Protein AF-A0AAN6WU57-F1 (afdb_monomer)

Solvent-accessible surface area (backbone atoms only — not comparable to full-atom values): 18518 Å² total; per-residue (Å²): 139,79,84,78,83,73,41,38,43,40,39,58,85,70,103,62,50,56,35,46,39,51,70,55,67,95,68,84,62,71,77,36,50,40,58,40,23,37,46,34,74,50,48,89,70,65,67,88,84,74,97,72,88,82,75,74,50,30,34,62,36,29,46,35,96,44,79,94,78,30,48,80,45,70,24,34,60,32,69,90,36,32,19,36,36,32,11,31,75,73,33,87,89,52,67,92,58,93,76,63,64,82,40,75,40,47,48,42,39,74,96,70,39,32,36,36,26,34,26,46,41,81,41,38,36,34,28,55,36,70,52,80,92,68,77,76,68,94,74,51,75,82,77,61,68,80,52,93,85,70,83,37,36,36,29,22,58,27,43,31,36,35,22,42,34,38,34,32,30,28,91,86,65,20,62,46,52,90,69,62,68,84,60,46,40,77,71,51,76,41,78,37,75,55,38,71,88,46,41,40,34,12,62,26,71,38,38,38,82,63,37,15,74,73,20,42,70,75,23,12,57,67,65,35,52,46,27,44,67,83,43,72,46,83,45,68,82,80,36,32,39,34,62,13,35,34,36,46,84,60,22,40,38,33,33,46,22,63,75,85,44,65,86,57,48,78,46,82,56,62,71,35,80,65,95,61,89,54,77,72,65,50,73,66,25,40,62,82,80,90,76,91,83,84,85,78,77,75,80,70,58,91,90,57,84,80,85,81,82,83,88,82,82,86,85,131

Mean predicted aligned error: 12.02 Å

pLDDT: mean 74.34, std 21.1, range [26.41, 97.75]

Structure (mmCIF, N/CA/C/O backbone):
data_AF-A0AAN6WU57-F1
#
_entry.id   AF-A0AAN6WU57-F1
#
loop_
_atom_site.group_PDB
_atom_site.id
_atom_site.type_symbol
_atom_site.label_atom_id
_atom_site.label_alt_id
_atom_site.label_comp_id
_atom_site.label_asym_id
_atom_site.label_entity_id
_atom_site.label_seq_id
_atom_site.pdbx_PDB_ins_code
_atom_site.Cartn_x
_atom_site.Cartn_y
_atom_site.Cartn_z
_atom_site.occupancy
_atom_site.B_iso_or_equiv
_atom_site.auth_seq_id
_atom_site.auth_comp_id
_atom_site.auth_asym_id
_atom_site.auth_atom_id
_atom_site.pdbx_PDB_model_num
ATOM 1 N N . MET A 1 1 ? 15.028 22.067 26.454 1.00 32.12 1 MET A N 1
ATOM 2 C CA . MET A 1 1 ? 14.101 21.511 25.447 1.00 32.12 1 MET A CA 1
ATOM 3 C C . MET A 1 1 ? 14.637 20.149 25.050 1.00 32.12 1 MET A C 1
ATOM 5 O O . MET A 1 1 ? 15.564 20.085 24.258 1.00 32.12 1 MET A O 1
ATOM 9 N N . LEU A 1 2 ? 14.164 19.087 25.702 1.00 26.41 2 LEU A N 1
ATOM 10 C CA . LEU A 1 2 ? 14.557 17.709 25.399 1.00 26.41 2 LEU A CA 1
ATOM 11 C C . LEU A 1 2 ? 13.449 17.098 24.539 1.00 26.41 2 LEU A C 1
ATOM 13 O O . LEU A 1 2 ? 12.301 17.024 24.979 1.00 26.41 2 LEU A O 1
ATOM 17 N N . ALA A 1 3 ? 13.793 16.739 23.303 1.00 26.59 3 ALA A N 1
ATOM 18 C CA . ALA A 1 3 ? 12.901 16.050 22.381 1.00 26.59 3 ALA A CA 1
ATOM 19 C C . ALA A 1 3 ? 12.435 14.728 23.011 1.00 26.59 3 ALA A C 1
ATOM 21 O O . ALA A 1 3 ? 13.258 13.937 23.472 1.00 26.59 3 ALA A O 1
ATOM 22 N N . HIS A 1 4 ? 11.120 14.529 23.077 1.00 28.25 4 HIS A N 1
ATOM 23 C CA . HIS A 1 4 ? 10.514 13.286 23.552 1.00 28.25 4 HIS A CA 1
ATOM 24 C C . HIS A 1 4 ? 10.705 12.173 22.504 1.00 28.25 4 HIS A C 1
ATOM 26 O O . HIS A 1 4 ? 10.585 12.449 21.305 1.00 28.25 4 HIS A O 1
ATOM 32 N N . PRO A 1 5 ? 11.010 10.929 22.915 1.00 30.52 5 PRO A N 1
ATOM 33 C CA . PRO A 1 5 ? 11.066 9.796 22.001 1.00 30.52 5 PRO A CA 1
ATOM 34 C C . PRO A 1 5 ? 9.647 9.449 21.532 1.00 30.52 5 PRO A C 1
ATOM 36 O O . PRO A 1 5 ? 8.762 9.212 22.345 1.00 30.52 5 PRO A O 1
ATOM 39 N N . GLN A 1 6 ? 9.422 9.422 20.218 1.00 34.84 6 GLN A N 1
ATOM 40 C CA . GLN A 1 6 ? 8.169 8.927 19.647 1.00 34.84 6 GLN A CA 1
ATOM 41 C C . GLN A 1 6 ? 8.160 7.398 19.695 1.00 34.84 6 GLN A C 1
ATOM 43 O O . GLN A 1 6 ? 9.055 6.770 19.133 1.00 34.84 6 GLN A O 1
ATOM 48 N N . VAL A 1 7 ? 7.176 6.807 20.377 1.00 36.16 7 VAL A N 1
ATOM 49 C CA . VAL A 1 7 ? 7.046 5.353 20.551 1.00 36.16 7 VAL A CA 1
ATOM 50 C C . VAL A 1 7 ? 6.193 4.785 19.415 1.00 36.16 7 VAL A C 1
ATOM 52 O O . VAL A 1 7 ? 5.021 5.131 19.286 1.00 36.16 7 VAL A O 1
ATOM 55 N N . GLY A 1 8 ? 6.784 3.933 18.575 1.00 42.03 8 GLY A N 1
ATOM 56 C CA . GLY A 1 8 ? 6.066 3.103 17.605 1.00 42.03 8 GLY A CA 1
ATOM 57 C C . GLY A 1 8 ? 5.559 1.829 18.269 1.00 42.03 8 GLY A C 1
ATOM 58 O O . GLY A 1 8 ? 6.216 1.282 19.159 1.00 42.03 8 GLY A O 1
ATOM 59 N N . LEU A 1 9 ? 4.378 1.378 17.852 1.00 42.75 9 LEU A N 1
ATOM 60 C CA . LEU A 1 9 ? 3.602 0.382 18.577 1.00 42.75 9 LEU A CA 1
ATOM 61 C C . LEU A 1 9 ? 3.365 -0.881 17.751 1.00 42.75 9 LEU A C 1
ATOM 63 O O . LEU A 1 9 ? 2.854 -0.812 16.630 1.00 42.75 9 LEU A O 1
ATOM 67 N N . PHE A 1 10 ? 3.690 -2.026 18.346 1.00 46.25 10 PHE A N 1
ATOM 68 C CA . PHE A 1 10 ? 3.492 -3.357 17.777 1.00 46.25 10 PHE A CA 1
ATOM 69 C C . PHE A 1 10 ? 2.710 -4.242 18.746 1.00 46.25 10 PHE A C 1
ATOM 71 O O . PHE A 1 10 ? 2.903 -4.143 19.962 1.00 46.25 10 PHE A O 1
ATOM 78 N N . ILE A 1 11 ? 1.838 -5.106 18.217 1.00 47.72 11 ILE A N 1
ATOM 79 C CA . ILE A 1 11 ? 0.940 -5.933 19.030 1.00 47.72 11 ILE A CA 1
ATOM 80 C C . ILE A 1 11 ? 0.968 -7.392 18.572 1.00 47.72 11 ILE A C 1
ATOM 82 O O . ILE A 1 11 ? 0.765 -7.673 17.394 1.00 47.72 11 ILE A O 1
ATOM 86 N N . ILE A 1 12 ? 1.131 -8.314 19.529 1.00 38.66 12 ILE A N 1
ATOM 87 C CA . ILE A 1 12 ? 0.930 -9.766 19.377 1.00 38.66 12 ILE A CA 1
ATOM 88 C C . ILE A 1 12 ? 0.004 -10.250 20.509 1.00 38.66 12 ILE A C 1
ATOM 90 O O . ILE A 1 12 ? 0.257 -9.890 21.663 1.00 38.66 12 ILE A O 1
ATOM 94 N N . PRO A 1 13 ? -0.990 -11.127 20.235 1.00 35.53 13 PRO A N 1
ATOM 95 C CA . PRO A 1 13 ? -1.317 -12.149 21.237 1.00 35.53 13 PRO A CA 1
ATOM 96 C C . PRO A 1 13 ? -1.047 -13.590 20.775 1.00 35.53 13 PRO A C 1
ATOM 98 O O . PRO A 1 13 ? -0.354 -14.290 21.496 1.00 35.53 13 PRO A O 1
ATOM 101 N N . PHE A 1 14 ? -1.491 -14.064 19.604 1.00 27.08 14 PHE A N 1
ATOM 102 C CA . PHE A 1 14 ? -1.179 -15.417 19.093 1.00 27.08 14 PHE A CA 1
ATOM 103 C C . PHE A 1 14 ? -1.458 -15.506 17.580 1.00 27.08 14 PHE A C 1
ATOM 105 O O . PHE A 1 14 ? -2.589 -15.294 17.177 1.00 27.08 14 PHE A O 1
ATOM 112 N N . LEU A 1 15 ? -0.439 -15.843 16.773 1.00 33.56 15 LEU A N 1
ATOM 113 C CA . LEU A 1 15 ? -0.429 -16.410 15.397 1.00 33.56 15 LEU A CA 1
ATOM 114 C C . LEU A 1 15 ? -1.448 -15.983 14.301 1.00 33.56 15 LEU A C 1
ATOM 116 O O . LEU A 1 15 ? -1.350 -16.523 13.201 1.00 33.56 15 LEU A O 1
ATOM 120 N N . THR A 1 16 ? -2.359 -15.027 14.504 1.00 37.88 16 THR A N 1
ATOM 121 C CA . THR A 1 16 ? -3.284 -14.552 13.448 1.00 37.88 16 THR A CA 1
ATOM 122 C C . THR A 1 16 ? -3.417 -13.041 13.322 1.00 37.88 16 THR A C 1
ATOM 124 O O . THR A 1 16 ? -3.949 -12.600 12.306 1.00 37.88 16 THR A O 1
ATOM 127 N N . ASP A 1 17 ? -2.916 -12.264 14.287 1.00 36.50 17 ASP A N 1
ATOM 128 C CA . ASP A 1 17 ? -3.182 -10.826 14.338 1.00 36.50 17 ASP A CA 1
ATOM 129 C C . ASP A 1 17 ? -1.872 -10.028 14.293 1.00 36.50 17 ASP A C 1
ATOM 131 O O . ASP A 1 17 ? -1.043 -10.124 15.199 1.00 36.50 17 ASP A O 1
ATOM 135 N N . LEU A 1 18 ? -1.678 -9.256 13.219 1.00 45.12 18 LEU A N 1
ATOM 136 C CA . LEU A 1 18 ? -0.571 -8.307 13.065 1.00 45.12 18 LEU A CA 1
ATOM 137 C C . LEU A 1 18 ? -1.137 -6.895 13.192 1.00 45.12 18 LEU A C 1
ATOM 139 O O . LEU A 1 18 ? -1.953 -6.515 12.353 1.00 45.12 18 LEU A O 1
ATOM 143 N N . ALA A 1 19 ? -0.711 -6.129 14.200 1.00 46.03 19 ALA A N 1
ATOM 144 C CA . ALA A 1 19 ? -1.095 -4.725 14.352 1.00 46.03 19 ALA A CA 1
ATOM 145 C C . ALA A 1 19 ? 0.085 -3.765 14.199 1.00 46.03 19 ALA A C 1
ATOM 147 O O . ALA A 1 19 ? 1.196 -4.059 14.640 1.00 46.03 19 ALA A O 1
ATOM 148 N N . MET A 1 20 ? -0.184 -2.593 13.628 1.00 53.19 20 MET A N 1
ATOM 149 C CA . MET A 1 20 ? 0.791 -1.533 13.384 1.00 53.19 20 MET A CA 1
ATOM 150 C C . MET A 1 20 ? 0.165 -0.177 13.722 1.00 53.19 20 MET A C 1
ATOM 152 O O . MET A 1 20 ? -0.928 0.113 13.240 1.00 53.19 20 MET A O 1
ATOM 156 N N . ALA A 1 21 ? 0.827 0.665 14.523 1.00 53.00 21 ALA A N 1
ATOM 157 C CA . ALA A 1 21 ? 0.336 2.011 14.855 1.00 53.00 21 ALA A CA 1
ATOM 158 C C . ALA A 1 21 ? 1.356 3.121 14.568 1.00 53.00 21 ALA A C 1
ATOM 160 O O . ALA A 1 21 ? 2.563 2.881 14.502 1.00 53.00 21 ALA A O 1
ATOM 161 N N . GLY A 1 22 ? 0.853 4.350 14.421 1.00 48.06 22 GLY A N 1
ATOM 162 C CA . GLY A 1 22 ? 1.678 5.561 14.427 1.00 48.06 22 GLY A CA 1
ATOM 163 C C . GLY A 1 22 ? 2.223 5.902 15.826 1.00 48.06 22 GLY A C 1
ATOM 164 O O . GLY A 1 22 ? 1.961 5.166 16.778 1.00 48.06 22 GLY A O 1
ATOM 165 N N . PRO A 1 23 ? 2.966 7.017 15.969 1.00 43.59 23 PRO A N 1
ATOM 166 C CA . PRO A 1 23 ? 3.505 7.469 17.251 1.00 43.59 23 PRO A CA 1
ATOM 167 C C . PRO A 1 23 ? 2.432 7.536 18.345 1.00 43.59 23 PRO A C 1
ATOM 169 O O . PRO A 1 23 ? 1.380 8.149 18.148 1.00 43.59 23 PRO A O 1
ATOM 172 N N . LEU A 1 24 ? 2.711 6.930 19.497 1.00 44.38 24 LEU A N 1
ATOM 173 C CA . LEU A 1 24 ? 1.974 7.153 20.739 1.00 44.38 24 LEU A CA 1
ATOM 174 C C . LEU A 1 24 ? 2.402 8.495 21.351 1.00 44.38 24 LEU A C 1
ATOM 176 O O . LEU A 1 24 ? 3.595 8.734 21.532 1.00 44.38 24 LEU A O 1
ATOM 180 N N . ASP A 1 25 ? 1.437 9.360 21.662 1.00 46.03 25 ASP A N 1
ATOM 181 C CA . ASP A 1 25 ? 1.623 10.454 22.622 1.00 46.03 25 ASP A CA 1
ATOM 182 C C . ASP A 1 25 ? 1.147 9.937 23.987 1.00 46.03 25 ASP A C 1
ATOM 184 O O . ASP A 1 25 ? 0.085 9.316 24.077 1.00 46.03 25 ASP A O 1
ATOM 188 N N . ASP A 1 26 ? 1.930 10.180 25.039 1.00 42.59 26 ASP A N 1
ATOM 189 C CA . ASP A 1 26 ? 1.693 9.691 26.406 1.00 42.59 26 ASP A CA 1
ATOM 190 C C . ASP A 1 26 ? 0.423 10.294 27.043 1.00 42.59 26 ASP A C 1
ATOM 192 O O . ASP A 1 26 ? -0.020 9.880 28.118 1.00 42.59 26 ASP A O 1
ATOM 196 N N . ASN A 1 27 ? -0.203 11.258 26.366 1.00 44.88 27 ASN A N 1
ATOM 197 C CA . ASN A 1 27 ? -1.494 11.814 26.733 1.00 44.88 27 ASN A CA 1
ATOM 198 C C . ASN A 1 27 ? -2.621 11.057 26.018 1.00 44.88 27 ASN A C 1
ATOM 200 O O . ASN A 1 27 ? -3.031 11.410 24.908 1.00 44.88 27 ASN A O 1
ATOM 204 N N . PHE A 1 28 ? -3.170 10.038 26.686 1.00 47.75 28 PHE A N 1
ATOM 205 C CA . PHE A 1 28 ? -4.472 9.462 26.341 1.00 47.75 28 PHE A CA 1
ATOM 206 C C . PHE A 1 28 ? -5.540 10.568 26.423 1.00 47.75 28 PHE A C 1
ATOM 208 O O . PHE A 1 28 ? -6.091 10.848 27.485 1.00 47.75 28 PHE A O 1
ATOM 215 N N . GLY A 1 29 ? -5.750 11.262 25.302 1.00 53.44 29 GLY A N 1
ATOM 216 C CA . GLY A 1 29 ? -6.773 12.287 25.114 1.00 53.44 29 GLY A CA 1
ATOM 217 C C . GLY A 1 29 ? -8.197 11.703 25.128 1.00 53.44 29 GLY A C 1
ATOM 218 O O . GLY A 1 29 ? -8.450 10.715 25.814 1.00 53.44 29 GLY A O 1
ATOM 219 N N . PRO A 1 30 ? -9.168 12.297 24.410 1.00 57.31 30 PRO A N 1
ATOM 220 C CA . PRO A 1 30 ? -10.545 11.797 24.408 1.00 57.31 30 PRO A CA 1
ATOM 221 C C . PRO A 1 30 ? -10.624 10.319 23.986 1.00 57.31 30 PRO A C 1
ATOM 223 O O . PRO A 1 30 ? -9.788 9.844 23.215 1.00 57.31 30 PRO A O 1
ATOM 226 N N . THR A 1 31 ? -11.651 9.609 24.472 1.00 69.38 31 THR A N 1
ATOM 227 C CA . THR A 1 31 ? -11.916 8.195 24.151 1.00 69.38 31 THR A CA 1
ATOM 228 C C . THR A 1 31 ? -11.817 7.948 22.647 1.00 69.38 31 THR A C 1
ATOM 230 O O . THR A 1 31 ? -12.499 8.603 21.852 1.00 69.38 31 THR A O 1
ATOM 233 N N . ARG A 1 32 ? -10.970 6.995 22.250 1.00 79.06 32 ARG A N 1
ATOM 234 C CA . ARG A 1 32 ? -10.745 6.647 20.843 1.00 79.06 32 ARG A CA 1
ATOM 235 C C . ARG A 1 32 ? -11.823 5.666 20.402 1.00 79.06 32 ARG A C 1
ATOM 237 O O . ARG A 1 32 ? -11.919 4.570 20.948 1.00 79.06 32 ARG A O 1
ATOM 244 N N . THR A 1 33 ? -12.651 6.056 19.439 1.00 82.06 33 THR A N 1
ATOM 245 C CA . THR A 1 33 ? -13.825 5.274 19.012 1.00 82.06 33 THR A CA 1
ATOM 246 C C . THR A 1 33 ? -13.982 5.147 17.498 1.00 82.06 33 THR A C 1
ATOM 248 O O . THR A 1 33 ? -14.800 4.344 17.049 1.00 82.06 33 THR A O 1
ATOM 251 N N . LEU A 1 34 ? -13.211 5.889 16.694 1.00 85.62 34 LEU A N 1
ATOM 252 C CA . LEU A 1 34 ? -13.324 5.841 15.239 1.00 85.62 34 LEU A CA 1
ATOM 253 C C . LEU A 1 34 ? -12.483 4.694 14.672 1.00 85.62 34 LEU A C 1
ATOM 255 O O . LEU A 1 34 ? -11.254 4.727 14.713 1.00 85.62 34 LEU A O 1
ATOM 259 N N . THR A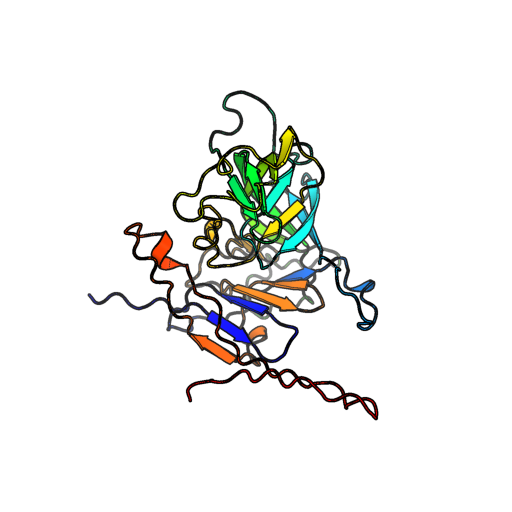 1 35 ? -13.163 3.703 14.105 1.00 89.81 35 THR A N 1
ATOM 260 C CA . THR A 1 35 ? -12.569 2.509 13.501 1.00 89.81 35 THR A CA 1
ATOM 261 C C . THR A 1 35 ? -13.406 2.048 12.310 1.00 89.81 35 THR A C 1
ATOM 263 O O . THR A 1 35 ? -14.592 2.367 12.224 1.00 89.81 35 THR A O 1
ATOM 266 N N . GLY A 1 36 ? -12.798 1.313 11.385 1.00 90.94 36 GLY A N 1
ATOM 267 C CA . GLY A 1 36 ? -13.476 0.705 10.241 1.00 90.94 36 GLY A CA 1
ATOM 268 C C . GLY A 1 36 ? -12.783 -0.588 9.828 1.00 90.94 36 GLY A C 1
ATOM 269 O O . GLY A 1 36 ? -11.612 -0.787 10.149 1.00 90.94 36 GLY A O 1
ATOM 270 N N . ARG A 1 37 ? -13.484 -1.470 9.107 1.00 92.31 37 ARG A N 1
ATOM 271 C CA . ARG A 1 37 ? -12.920 -2.745 8.642 1.00 92.31 37 ARG A CA 1
ATOM 272 C C . ARG A 1 37 ? -12.992 -2.877 7.125 1.00 92.31 37 ARG A C 1
ATOM 274 O O . ARG A 1 37 ? -14.068 -2.816 6.539 1.00 92.31 37 ARG A O 1
ATOM 281 N N . ILE A 1 38 ? -11.835 -3.118 6.517 1.00 94.31 38 ILE A N 1
ATOM 282 C CA . ILE A 1 38 ? -11.669 -3.453 5.103 1.00 94.31 38 ILE A CA 1
ATOM 283 C C . ILE A 1 38 ? -11.763 -4.981 4.971 1.00 94.31 38 ILE A C 1
ATOM 285 O O . ILE A 1 38 ? -10.875 -5.665 5.477 1.00 94.31 38 ILE A O 1
ATOM 289 N N . PRO A 1 39 ? -12.803 -5.549 4.339 1.00 91.88 39 PRO A N 1
ATOM 290 C CA . PRO A 1 39 ? -12.953 -6.998 4.229 1.00 91.88 39 PRO A CA 1
ATOM 291 C C . PRO A 1 39 ? -11.939 -7.632 3.280 1.00 91.88 39 PRO A C 1
ATOM 293 O O . PRO A 1 39 ? -11.680 -7.090 2.205 1.00 91.88 39 PRO A O 1
ATOM 296 N N . PHE A 1 40 ? -11.477 -8.836 3.625 1.00 90.69 40 PHE A N 1
ATOM 297 C CA . PHE A 1 40 ? -10.841 -9.718 2.646 1.00 90.69 40 PHE A CA 1
ATOM 298 C C . PHE A 1 40 ? -11.880 -10.366 1.733 1.00 90.69 40 PHE A C 1
ATOM 300 O O . PHE A 1 40 ? -12.948 -10.782 2.196 1.00 90.69 40 PHE A O 1
ATOM 307 N N . LEU A 1 41 ? -11.556 -10.488 0.446 1.00 88.38 41 LEU A N 1
ATOM 308 C CA . LEU A 1 41 ? -12.420 -11.142 -0.543 1.00 88.38 41 LEU A CA 1
ATOM 309 C C . LEU A 1 41 ? -12.555 -12.643 -0.274 1.00 88.38 41 LEU A C 1
ATOM 311 O O . LEU A 1 41 ? -13.613 -13.232 -0.489 1.00 88.38 41 LEU A O 1
ATOM 315 N N . GLU A 1 42 ? -11.506 -13.245 0.275 1.00 84.69 42 GLU A N 1
ATOM 316 C CA . GLU A 1 42 ? -11.409 -14.675 0.547 1.00 84.69 42 GLU A CA 1
ATOM 317 C C . GLU A 1 42 ? -12.179 -15.103 1.799 1.00 84.69 42 GLU A C 1
ATOM 319 O O . GLU A 1 42 ? -12.329 -16.300 2.024 1.00 84.69 42 GLU A O 1
ATOM 324 N N . TYR A 1 43 ? -12.692 -14.178 2.621 1.00 72.94 43 TYR A N 1
ATOM 325 C CA . TYR A 1 43 ? -13.241 -14.511 3.944 1.00 72.94 43 TYR A CA 1
ATOM 326 C C . TYR A 1 43 ? -14.318 -15.614 3.913 1.00 72.94 43 TYR A C 1
ATOM 328 O O . TYR A 1 43 ? -14.333 -16.478 4.787 1.00 72.94 43 TYR A O 1
ATOM 336 N N . ASN A 1 44 ? -15.188 -15.621 2.898 1.00 63.16 44 ASN A N 1
ATOM 337 C CA . ASN A 1 44 ? -16.234 -16.644 2.753 1.00 63.16 44 ASN A CA 1
ATOM 338 C C . ASN A 1 44 ? -15.735 -17.952 2.107 1.00 63.16 44 ASN A C 1
ATOM 340 O O . ASN A 1 44 ? -16.443 -18.951 2.158 1.00 63.16 44 ASN A O 1
ATOM 344 N N . ALA A 1 45 ? -14.556 -17.935 1.482 1.00 58.81 45 ALA A N 1
ATOM 345 C CA . ALA A 1 45 ? -13.947 -19.065 0.779 1.00 58.81 45 ALA A CA 1
ATOM 346 C C . ALA A 1 45 ? -12.816 -19.739 1.581 1.00 58.81 45 ALA A C 1
ATOM 348 O O . ALA A 1 45 ? -12.303 -20.778 1.169 1.00 58.81 45 ALA A O 1
ATOM 349 N N . MET A 1 46 ? -12.413 -19.166 2.721 1.00 56.31 46 MET A N 1
ATOM 350 C CA . MET A 1 46 ? -11.426 -19.761 3.622 1.00 56.31 46 MET A CA 1
ATOM 351 C C . MET A 1 46 ? -12.019 -20.983 4.344 1.00 56.31 46 MET A C 1
ATOM 353 O O . MET A 1 46 ? -12.520 -20.874 5.465 1.00 56.31 46 MET A O 1
ATOM 357 N N . GLU A 1 47 ? -11.921 -22.157 3.718 1.00 53.75 47 GLU A N 1
ATOM 358 C CA . GLU A 1 47 ? -12.070 -23.463 4.377 1.00 53.75 47 GLU A CA 1
ATOM 359 C C . GLU A 1 47 ? -11.130 -23.573 5.606 1.00 53.75 47 GLU A C 1
ATOM 361 O O . GLU A 1 47 ? -10.111 -22.868 5.686 1.00 53.75 47 GLU A O 1
ATOM 366 N N . PRO A 1 48 ? -11.433 -24.425 6.608 1.00 52.50 48 PRO A N 1
ATOM 367 C CA . PRO A 1 48 ? -10.575 -24.600 7.772 1.00 52.50 48 PRO A CA 1
ATOM 368 C C . PRO A 1 48 ? -9.224 -25.208 7.362 1.00 52.50 48 PRO A C 1
ATOM 370 O O . PRO A 1 48 ? -9.100 -26.409 7.175 1.00 52.50 48 PRO A O 1
ATOM 373 N N . ILE A 1 49 ? -8.230 -24.324 7.223 1.00 45.88 49 ILE A N 1
ATOM 374 C CA . ILE A 1 49 ? -6.770 -24.519 7.185 1.00 45.88 49 ILE A CA 1
ATOM 375 C C . ILE A 1 49 ? -6.334 -25.978 6.937 1.00 45.88 49 ILE A C 1
ATOM 377 O O . ILE A 1 49 ? -5.966 -26.689 7.872 1.00 45.88 49 ILE A O 1
ATOM 381 N N . SER A 1 50 ? -6.304 -26.403 5.671 1.00 39.16 50 SER A N 1
ATOM 382 C CA . SER A 1 50 ? -5.578 -27.604 5.244 1.00 39.16 50 SER A CA 1
ATOM 383 C C . SER A 1 50 ? -4.384 -27.212 4.368 1.00 39.16 50 SER A C 1
ATOM 385 O O . SER A 1 50 ? -4.554 -26.739 3.251 1.00 39.16 50 SER A O 1
ATOM 387 N N . GLU A 1 51 ? -3.186 -27.359 4.931 1.00 42.19 51 GLU A N 1
ATOM 388 C CA . GLU A 1 51 ? -1.903 -27.693 4.286 1.00 42.19 51 GLU A CA 1
ATOM 389 C C . GLU A 1 51 ? -1.656 -27.253 2.824 1.00 42.19 51 GLU A C 1
ATOM 391 O O . GLU A 1 51 ? -1.382 -28.087 1.973 1.00 42.19 51 GLU A O 1
ATOM 396 N N . ALA A 1 52 ? -1.718 -25.950 2.531 1.00 39.56 52 ALA A N 1
ATOM 397 C CA . ALA A 1 52 ? -0.911 -25.244 1.515 1.00 39.56 52 ALA A CA 1
ATOM 398 C C . ALA A 1 52 ? -1.462 -23.819 1.357 1.00 39.56 52 ALA A C 1
ATOM 400 O O . ALA A 1 52 ? -2.278 -23.545 0.481 1.00 39.56 52 ALA A O 1
ATOM 401 N N . PHE A 1 53 ? -1.061 -22.895 2.231 1.00 44.09 53 PHE A N 1
ATOM 402 C CA . PHE A 1 53 ? -1.454 -21.494 2.077 1.00 44.09 53 PHE A CA 1
ATOM 403 C C . PHE A 1 53 ? -0.426 -20.762 1.202 1.00 44.09 53 PHE A C 1
ATOM 405 O O . PHE A 1 53 ? 0.575 -20.265 1.702 1.00 44.09 53 PHE A O 1
ATOM 412 N N . ASP A 1 54 ? -0.700 -20.699 -0.103 1.00 52.31 54 ASP A N 1
ATOM 413 C CA . ASP A 1 54 ? -0.260 -19.603 -0.990 1.00 52.31 54 ASP A CA 1
ATOM 414 C C . ASP A 1 54 ? -1.461 -18.691 -1.318 1.00 52.31 54 ASP A C 1
ATOM 416 O O . ASP A 1 54 ? -1.605 -18.142 -2.410 1.00 52.31 54 ASP A O 1
ATOM 420 N N . ALA A 1 55 ? -2.419 -18.589 -0.388 1.00 64.31 55 ALA A N 1
ATOM 421 C CA . ALA A 1 55 ? -3.564 -17.715 -0.581 1.00 64.31 55 ALA A CA 1
ATOM 422 C C . ALA A 1 55 ? -3.139 -16.284 -0.252 1.00 64.31 55 ALA A C 1
ATOM 424 O O . ALA A 1 55 ? -3.052 -15.882 0.910 1.00 64.31 55 ALA A O 1
ATOM 425 N N . LYS A 1 56 ? -2.864 -15.517 -1.302 1.00 79.56 56 LYS A N 1
ATOM 426 C CA . LYS A 1 56 ? -2.769 -14.065 -1.209 1.00 79.56 56 LYS A CA 1
ATOM 427 C C . LYS A 1 56 ? -4.140 -13.517 -0.817 1.00 79.56 56 LYS A C 1
ATOM 429 O O . LYS A 1 56 ? -5.134 -13.842 -1.459 1.00 79.56 56 LYS A O 1
ATOM 434 N N . LEU A 1 57 ? -4.184 -12.720 0.246 1.00 89.31 57 LEU A N 1
ATOM 435 C CA . LEU A 1 57 ? -5.405 -12.055 0.697 1.00 89.31 57 LEU A CA 1
ATOM 436 C C . LEU A 1 57 ? -5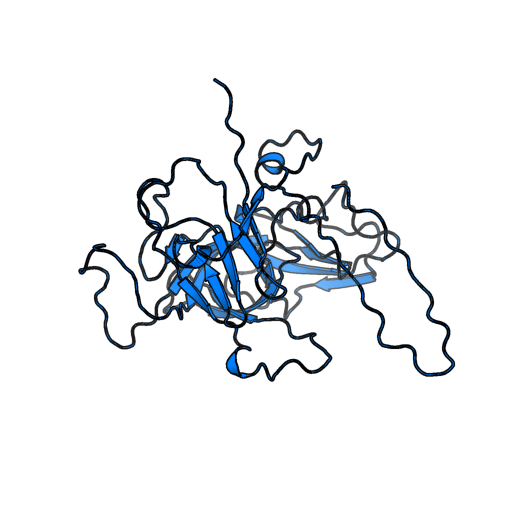.638 -10.819 -0.162 1.00 89.31 57 LEU A C 1
ATOM 438 O O . LEU A 1 57 ? -4.714 -10.022 -0.331 1.00 89.31 57 LEU A O 1
ATOM 442 N N . HIS A 1 58 ? -6.850 -10.644 -0.675 1.00 93.50 58 HIS A N 1
ATOM 443 C CA . HIS A 1 58 ? -7.194 -9.506 -1.514 1.00 93.50 58 HIS A CA 1
ATOM 444 C C . HIS A 1 58 ? -8.195 -8.582 -0.837 1.00 93.50 58 HIS A C 1
ATOM 446 O O . HIS A 1 58 ? -9.057 -9.004 -0.065 1.00 93.50 58 HIS A O 1
ATOM 452 N N . VAL A 1 59 ? -8.107 -7.302 -1.185 1.00 94.62 59 VAL A N 1
ATOM 453 C CA . VAL A 1 59 ? -9.105 -6.285 -0.855 1.00 94.62 59 VAL A CA 1
ATOM 454 C C . VAL A 1 59 ? -9.522 -5.559 -2.128 1.00 94.62 59 VAL A C 1
ATOM 456 O O . VAL A 1 59 ? -8.691 -5.286 -2.995 1.00 94.62 59 VAL A O 1
ATOM 459 N N . THR A 1 60 ? -10.799 -5.202 -2.234 1.00 95.25 60 THR A N 1
ATOM 460 C CA . THR A 1 60 ? -11.262 -4.323 -3.312 1.00 95.25 60 THR A CA 1
ATOM 461 C C . THR A 1 60 ? -11.012 -2.866 -2.939 1.00 95.25 60 THR A C 1
ATOM 463 O O . THR A 1 60 ? -11.521 -2.371 -1.929 1.00 95.25 60 THR A O 1
ATOM 466 N N . ALA A 1 61 ? -10.271 -2.169 -3.794 1.00 96.00 61 ALA A N 1
ATOM 467 C CA . ALA A 1 61 ? -10.004 -0.744 -3.700 1.00 96.00 61 ALA A CA 1
ATOM 468 C C . ALA A 1 61 ? -10.674 0.006 -4.859 1.00 96.00 61 ALA A C 1
ATOM 470 O O . ALA A 1 61 ? -10.620 -0.414 -6.014 1.00 96.00 61 ALA A O 1
ATOM 471 N N . LEU A 1 62 ? -11.301 1.138 -4.547 1.00 96.06 62 LEU A N 1
ATOM 472 C CA . LEU A 1 62 ? -11.965 2.011 -5.509 1.00 96.06 62 LEU A CA 1
ATOM 473 C C . LEU A 1 62 ? -11.111 3.263 -5.724 1.00 96.06 62 LEU A C 1
ATOM 475 O O . LEU A 1 62 ? -10.987 4.099 -4.831 1.00 96.06 62 LEU A O 1
ATOM 479 N N . PHE A 1 63 ? -10.534 3.396 -6.912 1.00 94.88 63 PHE A N 1
ATOM 480 C CA . PHE A 1 63 ? -9.615 4.465 -7.288 1.00 94.88 63 PHE A CA 1
ATOM 481 C C . PHE A 1 63 ? -10.375 5.621 -7.941 1.00 94.88 63 PHE A C 1
ATOM 483 O O . PHE A 1 63 ? -10.904 5.482 -9.045 1.00 94.88 63 PHE A O 1
ATOM 490 N N . GLY A 1 64 ? -10.435 6.769 -7.269 1.00 91.81 64 GLY A N 1
ATOM 491 C CA . GLY A 1 64 ? -11.067 7.977 -7.793 1.00 91.81 64 GLY A CA 1
ATOM 492 C C . GLY A 1 64 ? -11.320 9.020 -6.709 1.00 91.81 64 GLY A C 1
ATOM 493 O O . GLY A 1 64 ? -11.327 8.705 -5.528 1.00 91.81 64 GLY A O 1
ATOM 494 N N . ALA A 1 65 ? -11.562 10.272 -7.105 1.00 89.88 65 ALA A N 1
ATOM 495 C CA . ALA A 1 65 ? -11.934 11.334 -6.160 1.00 89.88 65 ALA A CA 1
ATOM 496 C C . ALA A 1 65 ? -13.347 11.148 -5.572 1.00 89.88 65 ALA A C 1
ATOM 498 O O . ALA A 1 65 ? -13.688 11.742 -4.551 1.00 89.88 65 ALA A O 1
ATOM 499 N N . ARG A 1 66 ? -14.197 10.372 -6.256 1.00 88.19 66 ARG A N 1
ATOM 500 C CA . ARG A 1 66 ? -15.565 10.046 -5.845 1.00 88.19 66 ARG A CA 1
ATOM 501 C C . ARG A 1 66 ? -15.827 8.575 -6.107 1.00 88.19 66 ARG A C 1
ATOM 503 O O . ARG A 1 66 ? -15.547 8.093 -7.201 1.00 88.19 66 ARG A O 1
ATOM 510 N N . VAL A 1 67 ? -16.474 7.909 -5.156 1.00 87.31 67 VAL A N 1
ATOM 511 C CA . VAL A 1 67 ? -16.847 6.493 -5.268 1.00 87.31 67 VAL A CA 1
ATOM 512 C C . VAL A 1 67 ? -17.706 6.201 -6.506 1.00 87.31 67 VAL A C 1
ATOM 514 O O . VAL A 1 67 ? -17.502 5.190 -7.166 1.00 87.31 67 VAL A O 1
ATOM 517 N N . THR A 1 68 ? -18.635 7.092 -6.869 1.00 85.56 68 THR A N 1
ATOM 518 C CA . THR A 1 68 ? -19.579 6.879 -7.987 1.00 85.56 68 THR A CA 1
ATOM 519 C C . THR A 1 68 ? -18.921 6.815 -9.364 1.00 85.56 68 THR A C 1
ATOM 521 O O . THR A 1 68 ? -19.540 6.347 -10.312 1.00 85.56 68 THR A O 1
ATOM 524 N N . THR A 1 69 ? -17.695 7.317 -9.489 1.00 87.00 69 THR A N 1
ATOM 525 C CA . THR A 1 69 ? -16.909 7.308 -10.731 1.00 87.00 69 THR A CA 1
ATOM 526 C C . THR A 1 69 ? -15.576 6.590 -10.543 1.00 87.00 69 THR A C 1
ATOM 528 O O . THR A 1 69 ? -14.693 6.717 -11.386 1.00 87.00 69 THR A O 1
ATOM 531 N N . ALA A 1 70 ? -15.387 5.915 -9.408 1.00 90.50 70 ALA A N 1
ATOM 532 C CA . ALA A 1 70 ? -14.137 5.255 -9.085 1.00 90.50 70 ALA A CA 1
ATOM 533 C C . ALA A 1 70 ? -14.013 3.926 -9.832 1.00 90.50 70 ALA A C 1
ATOM 535 O O . ALA A 1 70 ? -14.998 3.228 -10.081 1.00 90.50 70 ALA A O 1
ATOM 536 N N . HIS A 1 71 ? -12.777 3.558 -10.145 1.00 92.75 71 HIS A N 1
ATOM 537 C CA . HIS A 1 71 ? -12.459 2.283 -10.766 1.00 92.75 71 HIS A CA 1
ATOM 538 C C . HIS A 1 71 ? -12.098 1.247 -9.708 1.00 92.75 71 HIS A C 1
ATOM 540 O O . HIS A 1 71 ? -11.260 1.497 -8.845 1.00 92.75 71 HIS A O 1
ATOM 546 N N . SER A 1 72 ? -12.726 0.079 -9.789 1.00 94.12 72 SER A N 1
ATOM 547 C CA . SER A 1 72 ? -12.495 -1.019 -8.855 1.00 94.12 72 SER A CA 1
ATOM 548 C C . SER A 1 72 ? -11.286 -1.848 -9.269 1.00 94.12 72 SER A C 1
ATOM 550 O O . SER A 1 72 ? -11.213 -2.303 -10.411 1.00 94.12 72 SER A O 1
ATOM 552 N N . ILE A 1 73 ? -10.364 -2.075 -8.337 1.00 94.62 73 ILE A N 1
ATOM 553 C CA . ILE A 1 73 ? -9.206 -2.952 -8.513 1.00 94.62 73 ILE A CA 1
ATOM 554 C C . ILE A 1 73 ? -9.049 -3.792 -7.248 1.00 94.62 73 ILE A C 1
ATOM 556 O O . ILE A 1 73 ? -8.978 -3.255 -6.143 1.00 94.62 73 ILE A O 1
ATOM 560 N N . ASP A 1 74 ? -8.964 -5.106 -7.424 1.00 94.88 74 ASP A N 1
ATOM 561 C CA . ASP A 1 74 ? -8.605 -6.017 -6.342 1.00 94.88 74 ASP A CA 1
ATOM 562 C C . ASP A 1 74 ? -7.084 -6.039 -6.196 1.00 94.88 74 ASP A C 1
ATOM 564 O O . ASP A 1 74 ? -6.357 -6.297 -7.161 1.00 94.88 74 ASP A O 1
ATOM 568 N N . LEU A 1 75 ? -6.615 -5.719 -4.995 1.00 95.69 75 LEU A N 1
ATOM 569 C CA . LEU A 1 75 ? -5.202 -5.654 -4.647 1.00 95.69 75 LEU A CA 1
ATOM 570 C C . LEU A 1 75 ? -4.881 -6.804 -3.709 1.00 95.69 75 LEU A C 1
ATOM 572 O O . LEU A 1 75 ? -5.613 -7.005 -2.739 1.00 95.69 75 LEU A O 1
ATOM 576 N N . TYR A 1 76 ? -3.779 -7.512 -3.950 1.00 93.81 76 TYR A N 1
ATOM 577 C CA . TYR A 1 76 ? -3.282 -8.432 -2.938 1.00 93.81 76 TYR A CA 1
ATOM 578 C C . TYR A 1 76 ? -2.529 -7.657 -1.862 1.00 93.81 76 TYR A C 1
ATOM 580 O O . TYR A 1 76 ? -1.751 -6.747 -2.154 1.00 93.81 76 TYR A O 1
ATOM 588 N N . VAL A 1 77 ? -2.768 -8.023 -0.614 1.00 93.94 77 VAL A N 1
ATOM 589 C CA . VAL A 1 77 ? -2.164 -7.390 0.550 1.00 93.94 77 VAL A CA 1
ATOM 590 C C . VAL A 1 77 ? -0.805 -8.015 0.816 1.00 93.94 77 VAL A C 1
ATOM 592 O O . VAL A 1 77 ? -0.675 -9.237 0.888 1.00 93.94 77 VAL A O 1
ATOM 595 N N . ASP A 1 78 ? 0.203 -7.165 0.974 1.00 91.00 78 ASP A N 1
ATOM 596 C CA . ASP A 1 78 ? 1.580 -7.566 1.225 1.00 91.00 78 ASP A CA 1
ATOM 597 C C . ASP A 1 78 ? 2.135 -6.834 2.447 1.00 91.00 78 ASP A C 1
ATOM 599 O O . ASP A 1 78 ? 2.340 -5.622 2.445 1.00 91.00 78 ASP A O 1
ATOM 603 N N . THR A 1 79 ? 2.389 -7.572 3.523 1.00 87.62 79 THR A N 1
ATOM 604 C CA . THR A 1 79 ? 3.043 -7.028 4.722 1.00 87.62 79 THR A CA 1
ATOM 605 C C . THR A 1 79 ? 4.554 -6.870 4.522 1.00 87.62 79 THR A C 1
ATOM 607 O O . THR A 1 79 ? 5.208 -6.162 5.286 1.00 87.62 79 THR A O 1
ATOM 610 N N . GLY A 1 80 ? 5.108 -7.493 3.476 1.00 85.06 80 GLY A N 1
ATOM 611 C CA . GLY A 1 80 ? 6.509 -7.436 3.083 1.00 85.06 80 GLY A CA 1
ATOM 612 C C . GLY A 1 80 ? 6.875 -6.241 2.196 1.00 85.06 80 GLY A C 1
ATOM 613 O O . GLY A 1 80 ? 8.038 -6.108 1.824 1.00 85.06 80 GLY A O 1
ATOM 614 N N . SER A 1 81 ? 5.955 -5.342 1.875 1.00 88.69 81 SER A N 1
ATOM 615 C CA . SER A 1 81 ? 6.263 -4.133 1.106 1.00 88.69 81 SER A CA 1
ATOM 616 C C . SER A 1 81 ? 5.451 -2.946 1.595 1.00 88.69 81 SER A C 1
ATOM 618 O O . SER A 1 81 ? 4.486 -3.121 2.335 1.00 88.69 81 SER A O 1
ATOM 620 N N . THR A 1 82 ? 5.828 -1.734 1.192 1.00 90.81 82 THR A N 1
ATOM 621 C CA . THR A 1 82 ? 5.077 -0.514 1.521 1.00 90.81 82 THR A CA 1
ATOM 622 C C . THR A 1 82 ? 4.632 0.220 0.262 1.00 90.81 82 THR A C 1
ATOM 624 O O . THR A 1 82 ? 5.451 0.560 -0.592 1.00 90.81 82 THR A O 1
ATOM 627 N N . GLY A 1 83 ? 3.344 0.552 0.193 1.00 93.56 83 GLY A N 1
ATOM 628 C CA . GLY A 1 83 ? 2.757 1.338 -0.888 1.00 93.56 83 GLY A CA 1
ATOM 629 C C . GLY A 1 83 ? 1.971 0.509 -1.895 1.00 93.56 83 GLY A C 1
ATOM 630 O O . GLY A 1 83 ? 2.060 -0.715 -1.943 1.00 93.56 83 GLY A O 1
ATOM 631 N N . ILE A 1 84 ? 1.156 1.188 -2.698 1.00 96.69 84 ILE A N 1
ATOM 632 C CA . ILE A 1 84 ? 0.343 0.536 -3.728 1.00 96.69 84 ILE A CA 1
ATOM 633 C C . ILE A 1 84 ? 1.097 0.571 -5.054 1.00 96.69 84 ILE A C 1
ATOM 635 O O . ILE A 1 84 ? 1.554 1.630 -5.484 1.00 96.69 84 ILE A O 1
ATOM 639 N N . ILE A 1 85 ? 1.202 -0.586 -5.704 1.00 96.50 85 ILE A N 1
ATOM 640 C CA . ILE A 1 85 ? 1.934 -0.777 -6.957 1.00 96.50 85 ILE A CA 1
ATOM 641 C C . ILE A 1 85 ? 0.979 -1.405 -7.965 1.00 96.50 85 ILE A C 1
ATOM 643 O O . ILE A 1 85 ? 0.449 -2.494 -7.727 1.00 96.50 85 ILE A O 1
ATOM 647 N N . ILE A 1 86 ? 0.748 -0.725 -9.086 1.00 97.31 86 ILE A N 1
ATOM 648 C CA . ILE A 1 86 ? -0.189 -1.175 -10.117 1.00 97.31 86 ILE A CA 1
ATOM 649 C C . ILE A 1 86 ? 0.464 -1.050 -11.486 1.00 97.31 86 ILE A C 1
ATOM 651 O O . ILE A 1 86 ? 1.107 -0.049 -11.784 1.00 97.31 86 ILE A O 1
ATOM 655 N N . SER A 1 87 ? 0.276 -2.052 -12.338 1.00 97.50 87 SER A N 1
ATOM 656 C CA . SER A 1 87 ? 0.606 -1.966 -13.761 1.00 97.50 87 SER A CA 1
ATOM 657 C C . SER A 1 87 ? 0.013 -0.701 -14.386 1.00 97.50 87 SER A C 1
ATOM 659 O O . SER A 1 87 ? -1.203 -0.528 -14.367 1.00 97.50 87 SER A O 1
ATOM 661 N N . ALA A 1 88 ? 0.839 0.158 -14.989 1.00 96.00 88 ALA A N 1
ATOM 662 C CA . ALA A 1 88 ? 0.373 1.354 -15.695 1.00 96.00 88 ALA A CA 1
ATOM 663 C C . ALA A 1 88 ? -0.652 0.996 -16.787 1.00 96.00 88 ALA A C 1
ATOM 665 O O . ALA A 1 88 ? -1.672 1.666 -16.931 1.00 96.00 88 ALA A O 1
ATOM 666 N N . ALA A 1 89 ? -0.431 -0.138 -17.457 1.00 94.06 89 ALA A N 1
ATOM 667 C CA . ALA A 1 89 ? -1.310 -0.756 -18.445 1.00 94.06 89 ALA A CA 1
ATOM 668 C C . ALA A 1 89 ? -2.739 -1.070 -17.957 1.00 94.06 89 ALA A C 1
ATOM 670 O O . ALA A 1 89 ? -3.652 -1.213 -18.777 1.00 94.06 89 ALA A O 1
ATOM 671 N N . ASP A 1 90 ? -2.913 -1.237 -16.643 1.00 92.12 90 ASP A N 1
ATOM 672 C CA . ASP A 1 90 ? -4.170 -1.615 -15.992 1.00 92.12 90 ASP A CA 1
ATOM 673 C C . ASP A 1 90 ? -4.691 -0.504 -15.062 1.00 92.12 90 ASP A C 1
ATOM 675 O O . ASP A 1 90 ? -5.755 -0.652 -14.455 1.00 92.12 90 ASP A O 1
ATOM 679 N N . TYR A 1 91 ? -3.944 0.597 -14.924 1.00 91.94 91 TYR A N 1
ATOM 680 C CA . TYR A 1 91 ? -4.241 1.658 -13.975 1.00 91.94 91 TYR A CA 1
ATOM 681 C C . TYR A 1 91 ? -4.940 2.841 -14.664 1.00 91.94 91 TYR A C 1
ATOM 683 O O . TYR A 1 91 ? -4.301 3.579 -15.412 1.00 91.94 91 TYR A O 1
ATOM 691 N N .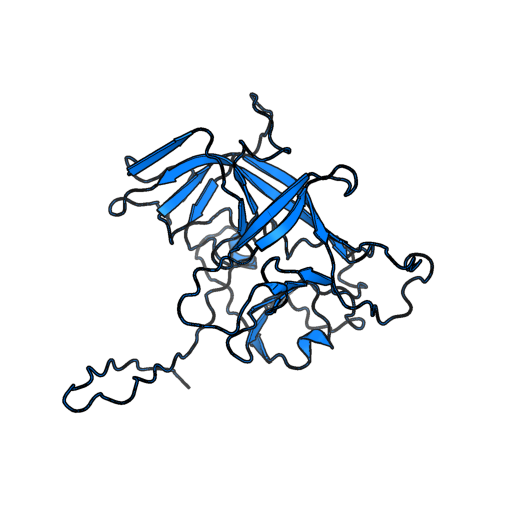 PRO A 1 92 ? -6.228 3.103 -14.378 1.00 81.25 92 PRO A N 1
ATOM 692 C CA . PRO A 1 92 ? -6.984 4.170 -15.039 1.00 81.25 92 PRO A CA 1
ATOM 693 C C . PRO A 1 92 ? -6.497 5.584 -14.687 1.00 81.25 92 PRO A C 1
ATOM 695 O O . PRO A 1 92 ? -6.829 6.533 -15.391 1.00 81.25 92 PRO A O 1
ATOM 698 N N . GLY A 1 93 ? -5.715 5.739 -13.611 1.00 82.88 93 GLY A N 1
ATOM 699 C CA . GLY A 1 93 ? -5.072 7.009 -13.261 1.00 82.88 93 GLY A CA 1
ATOM 700 C C . GLY A 1 93 ? -3.798 7.302 -14.060 1.00 82.88 93 GLY A C 1
ATOM 701 O O . GLY A 1 93 ? -3.280 8.415 -13.982 1.00 82.88 93 GLY A O 1
ATOM 702 N N . TYR A 1 94 ? -3.285 6.332 -14.825 1.00 91.62 94 TYR A N 1
ATOM 703 C CA . TYR A 1 94 ? -2.130 6.521 -15.693 1.00 91.62 94 TYR A CA 1
ATOM 704 C C . TYR A 1 94 ? -2.564 6.891 -17.112 1.00 91.62 94 TYR A C 1
ATOM 706 O O . TYR A 1 94 ? -3.504 6.337 -17.676 1.00 91.62 94 TYR A O 1
ATOM 714 N N . TYR A 1 95 ? -1.821 7.812 -17.713 1.00 90.25 95 TYR A N 1
ATOM 715 C CA . TYR A 1 95 ? -1.940 8.164 -19.121 1.00 90.25 95 TYR A CA 1
ATOM 716 C C . TYR A 1 95 ? -0.535 8.403 -19.680 1.00 90.25 95 TYR A C 1
ATOM 718 O O . TYR A 1 95 ? 0.266 9.086 -19.032 1.00 90.25 95 TYR A O 1
ATOM 726 N N . PRO A 1 96 ? -0.203 7.832 -20.850 1.00 86.88 96 PRO A N 1
ATOM 727 C CA . PRO A 1 96 ? 1.118 7.983 -21.434 1.00 86.88 96 PRO A CA 1
ATOM 728 C C . PRO A 1 96 ? 1.306 9.403 -21.974 1.00 86.88 96 PR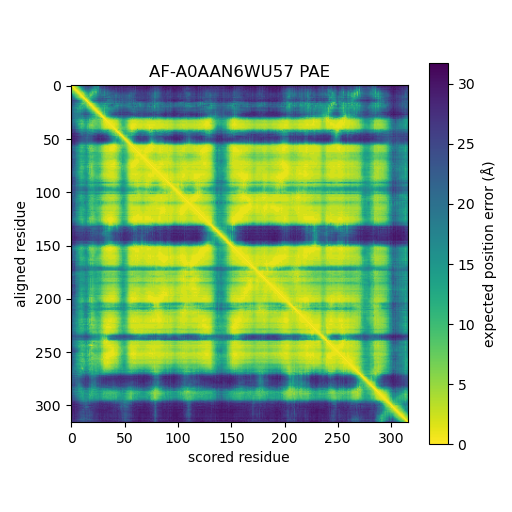O A C 1
ATOM 730 O O . PRO A 1 96 ? 0.384 10.008 -22.520 1.00 86.88 96 PRO A O 1
ATOM 733 N N . GLY A 1 97 ? 2.523 9.929 -21.864 1.00 83.00 97 GLY A N 1
ATOM 734 C CA . GLY A 1 97 ? 2.885 11.211 -22.462 1.00 83.00 97 GLY A CA 1
ATOM 735 C C . GLY A 1 97 ? 4.066 11.881 -21.758 1.00 83.00 97 GLY A C 1
ATOM 736 O O . GLY A 1 97 ? 4.220 11.731 -20.544 1.00 83.00 97 GLY A O 1
ATOM 737 N N . PRO A 1 98 ? 4.908 12.640 -22.480 1.00 76.81 98 PRO A N 1
ATOM 738 C CA . PRO A 1 98 ? 5.962 13.433 -21.856 1.00 76.81 98 PRO A CA 1
ATOM 739 C C . PRO A 1 98 ? 5.387 14.397 -20.811 1.00 76.81 98 PRO A C 1
ATOM 741 O O . PRO A 1 98 ? 4.461 15.150 -21.102 1.00 76.81 98 PRO A O 1
ATOM 744 N N . GLY A 1 99 ? 5.922 14.365 -19.589 1.00 78.19 99 GLY A N 1
ATOM 745 C CA . GLY A 1 99 ? 5.487 15.243 -18.495 1.00 78.19 99 GLY A CA 1
ATOM 746 C C . GLY A 1 99 ? 4.106 14.928 -17.908 1.00 78.19 99 GLY A C 1
ATOM 747 O O . GLY A 1 99 ? 3.674 15.638 -17.005 1.00 78.19 99 GLY A O 1
ATOM 748 N N . ALA A 1 100 ? 3.432 13.868 -18.374 1.00 84.50 100 ALA A N 1
ATOM 749 C CA . ALA A 1 100 ? 2.139 13.429 -17.851 1.00 84.50 100 ALA A CA 1
ATOM 750 C C . ALA A 1 100 ? 2.186 13.161 -16.340 1.00 84.50 100 ALA A C 1
ATOM 752 O O . ALA A 1 100 ? 1.270 13.552 -15.618 1.00 84.50 100 ALA A O 1
ATOM 753 N N . HIS A 1 101 ? 3.281 12.539 -15.894 1.00 89.56 101 HIS A N 1
ATOM 754 C CA . HIS A 1 101 ? 3.550 12.174 -14.508 1.00 89.56 101 HIS A CA 1
ATOM 755 C C . HIS A 1 101 ? 4.994 12.575 -14.178 1.00 89.56 101 HIS A C 1
ATOM 757 O O . HIS A 1 101 ? 5.924 11.967 -14.705 1.00 89.56 101 HIS A O 1
ATOM 763 N N . PRO A 1 102 ? 5.221 13.630 -13.376 1.00 85.38 102 PRO A N 1
ATOM 764 C CA . PRO A 1 102 ? 6.554 14.217 -13.222 1.00 85.38 102 PRO A CA 1
ATOM 765 C C . PRO A 1 102 ? 7.434 13.510 -12.186 1.00 85.38 102 PRO A C 1
ATOM 767 O O . PRO A 1 102 ? 8.626 13.795 -12.120 1.00 85.38 102 PRO A O 1
ATOM 770 N N . VAL A 1 103 ? 6.866 12.623 -11.364 1.00 93.50 103 VAL A N 1
ATOM 771 C CA . VAL A 1 103 ? 7.575 11.994 -10.245 1.00 93.50 103 VAL A CA 1
ATOM 772 C C . VAL A 1 103 ? 7.946 10.558 -10.623 1.00 93.50 103 VAL A C 1
ATOM 774 O O . VAL A 1 103 ? 7.092 9.676 -10.509 1.00 93.50 103 VAL A O 1
ATOM 777 N N . PRO A 1 104 ? 9.177 10.288 -11.098 1.00 94.75 104 PRO A N 1
ATOM 778 C CA . PRO A 1 104 ? 9.626 8.922 -11.331 1.00 94.75 104 PRO A CA 1
ATOM 779 C C . PRO A 1 104 ? 9.692 8.151 -10.010 1.00 94.75 104 PRO A C 1
ATOM 781 O O . PRO A 1 104 ? 9.923 8.720 -8.939 1.00 94.75 104 PRO A O 1
ATOM 784 N N . GLY A 1 105 ? 9.480 6.845 -10.089 1.00 95.12 105 GLY A N 1
ATOM 785 C CA . GLY A 1 105 ? 9.434 5.972 -8.931 1.00 95.12 105 GLY A CA 1
ATOM 786 C C . GLY A 1 105 ? 9.898 4.562 -9.236 1.00 95.12 105 GLY A C 1
ATOM 787 O O . GLY A 1 105 ? 9.842 4.105 -10.378 1.00 95.12 105 GLY A O 1
ATOM 788 N N . PHE A 1 106 ? 10.328 3.867 -8.192 1.00 95.75 106 PHE A N 1
ATOM 789 C CA . PHE A 1 106 ? 10.696 2.467 -8.251 1.00 95.75 106 PHE A CA 1
ATOM 790 C C . PHE A 1 106 ? 10.372 1.748 -6.942 1.00 95.75 106 PHE A C 1
ATOM 792 O O . PHE A 1 106 ? 10.199 2.361 -5.887 1.00 95.75 106 PHE A O 1
ATOM 799 N N . HIS A 1 107 ? 10.270 0.427 -7.023 1.00 94.19 107 HIS A N 1
ATOM 800 C CA . HIS A 1 107 ? 10.020 -0.432 -5.879 1.00 94.19 107 HIS A CA 1
ATOM 801 C C . HIS A 1 107 ? 10.630 -1.814 -6.115 1.00 94.19 107 HIS A C 1
ATOM 803 O O . HIS A 1 107 ? 10.292 -2.477 -7.097 1.00 94.19 107 HIS A O 1
ATOM 809 N N . TYR A 1 108 ? 11.508 -2.254 -5.214 1.00 92.81 108 TYR A N 1
ATOM 810 C CA . TYR A 1 108 ? 12.158 -3.561 -5.286 1.00 92.81 108 TYR A CA 1
ATOM 811 C C . TYR A 1 108 ? 11.553 -4.544 -4.280 1.00 92.81 108 TYR A C 1
ATOM 813 O O . TYR A 1 108 ? 11.383 -4.224 -3.107 1.00 92.81 108 TYR A O 1
ATOM 821 N N . LEU A 1 109 ? 11.247 -5.759 -4.734 1.00 89.94 109 LEU A N 1
ATOM 822 C CA . LEU A 1 109 ? 10.764 -6.855 -3.899 1.00 89.94 109 LEU A CA 1
ATOM 823 C C . LEU A 1 109 ? 11.850 -7.926 -3.770 1.00 89.94 109 LEU A C 1
ATOM 825 O O . LEU A 1 109 ? 12.008 -8.771 -4.658 1.00 89.94 109 LEU A O 1
ATOM 829 N N . SER A 1 110 ? 12.556 -7.926 -2.636 1.00 84.12 110 SER A N 1
ATOM 830 C CA . SER A 1 110 ? 13.678 -8.833 -2.348 1.00 84.12 110 SER A CA 1
ATOM 831 C C . SER A 1 110 ? 13.299 -10.315 -2.446 1.00 84.12 110 SER A C 1
ATOM 833 O O . SER A 1 110 ? 14.057 -11.108 -3.003 1.00 84.12 110 SER A O 1
ATOM 835 N N . SER A 1 111 ? 12.084 -10.684 -2.028 1.00 82.88 111 SER A N 1
ATOM 836 C CA . SER A 1 111 ? 11.567 -12.061 -2.096 1.00 82.88 111 SER A CA 1
ATOM 837 C C . SER A 1 111 ? 11.476 -12.636 -3.515 1.00 82.88 111 SER A C 1
ATOM 839 O O . SER A 1 111 ? 11.516 -13.851 -3.692 1.00 82.88 111 SER A O 1
ATOM 841 N N . SER A 1 112 ? 11.358 -11.775 -4.529 1.00 88.44 112 SER A N 1
ATOM 842 C CA . SER A 1 112 ? 11.167 -12.167 -5.932 1.00 88.44 112 SER A CA 1
ATOM 843 C C . SER A 1 112 ? 12.240 -11.618 -6.872 1.00 88.44 112 SER A C 1
ATOM 845 O O . SER A 1 112 ? 12.136 -11.816 -8.082 1.00 88.44 112 SER A O 1
ATOM 847 N N . ARG A 1 113 ? 13.245 -10.905 -6.341 1.00 92.50 113 ARG A N 1
ATOM 848 C CA . ARG A 1 113 ? 14.254 -10.157 -7.115 1.00 92.50 113 ARG A CA 1
ATOM 849 C C . ARG A 1 113 ? 13.647 -9.222 -8.165 1.00 92.50 113 ARG A C 1
ATOM 851 O O . ARG A 1 113 ? 14.255 -8.955 -9.200 1.00 92.50 113 ARG A O 1
ATOM 858 N N . THR A 1 114 ? 12.424 -8.756 -7.930 1.00 94.62 114 THR A N 1
ATOM 859 C CA . THR A 1 114 ? 11.679 -7.980 -8.920 1.00 94.62 114 THR A CA 1
ATOM 860 C C . THR A 1 114 ? 11.822 -6.497 -8.629 1.00 94.62 114 THR A C 1
ATOM 862 O O . THR A 1 114 ? 11.459 -6.048 -7.545 1.00 94.62 114 THR A O 1
ATOM 865 N N . LEU A 1 115 ? 12.302 -5.735 -9.610 1.00 96.12 115 LEU A N 1
ATOM 866 C CA . LEU A 1 115 ? 12.326 -4.276 -9.578 1.00 96.12 115 LEU A CA 1
ATOM 867 C C . LEU A 1 115 ? 11.219 -3.729 -10.478 1.00 96.12 115 LEU A C 1
ATOM 869 O O . LEU A 1 115 ? 11.198 -3.983 -11.683 1.00 96.12 115 LEU A O 1
ATOM 873 N N . TYR A 1 116 ? 10.310 -2.959 -9.897 1.00 97.56 116 TYR A N 1
ATOM 874 C CA . TYR A 1 116 ? 9.313 -2.188 -10.626 1.00 97.56 116 TYR A CA 1
ATOM 875 C C . TYR A 1 116 ? 9.780 -0.752 -10.776 1.00 97.56 116 TYR A C 1
ATOM 877 O O . TYR A 1 116 ? 10.253 -0.166 -9.807 1.00 97.56 116 TYR A O 1
ATOM 885 N N . THR A 1 117 ? 9.591 -0.167 -11.955 1.00 97.50 117 THR A N 1
ATOM 886 C CA . THR A 1 117 ? 9.830 1.261 -12.181 1.00 97.50 117 THR A CA 1
ATOM 887 C C . THR A 1 117 ? 8.674 1.894 -12.938 1.00 97.50 117 THR A C 1
ATOM 889 O O . THR A 1 117 ? 7.909 1.225 -13.641 1.00 97.50 117 THR A O 1
ATOM 892 N N . GLY A 1 118 ? 8.504 3.196 -12.749 1.00 96.44 118 GLY A N 1
ATOM 893 C CA . GLY A 1 118 ? 7.419 3.951 -13.347 1.00 96.44 118 GLY A CA 1
ATOM 894 C C . GLY A 1 118 ? 7.260 5.307 -12.687 1.00 96.44 118 GLY A C 1
ATOM 895 O O . GLY A 1 118 ? 8.245 6.018 -12.499 1.00 96.44 118 GLY A O 1
ATOM 896 N N . TYR A 1 119 ? 6.025 5.671 -12.350 1.00 96.56 119 TYR A N 1
ATOM 897 C CA . TYR A 1 119 ? 5.715 7.002 -11.832 1.00 96.56 119 TYR A CA 1
ATOM 898 C C . TYR A 1 119 ? 4.821 6.950 -10.599 1.00 96.56 119 TYR A C 1
ATOM 900 O O . TYR A 1 119 ? 3.856 6.189 -10.552 1.00 96.56 119 TYR A O 1
ATOM 908 N N . TRP A 1 120 ? 5.126 7.795 -9.618 1.00 95.19 120 TRP A N 1
ATOM 909 C CA . TRP A 1 120 ? 4.274 8.014 -8.457 1.00 95.19 120 TRP A CA 1
ATOM 910 C C . TRP A 1 120 ? 3.120 8.951 -8.812 1.00 95.19 120 TRP A C 1
ATOM 912 O O . TRP A 1 120 ? 3.330 10.061 -9.302 1.00 95.19 120 TRP A O 1
ATOM 922 N N . ILE A 1 121 ? 1.896 8.510 -8.532 1.00 94.56 121 ILE A N 1
ATOM 923 C CA . ILE A 1 121 ? 0.664 9.248 -8.814 1.00 94.56 121 ILE A CA 1
ATOM 924 C C . ILE A 1 121 ? -0.133 9.375 -7.521 1.00 94.56 121 ILE A C 1
ATOM 926 O O . ILE A 1 121 ? -0.497 8.372 -6.909 1.00 94.56 121 ILE A O 1
ATOM 930 N N . THR A 1 122 ? -0.418 10.603 -7.088 1.00 94.50 122 THR A N 1
ATOM 931 C CA . THR A 1 122 ? -1.291 10.835 -5.932 1.00 94.50 122 THR A CA 1
ATOM 932 C C . THR A 1 122 ? -2.716 10.428 -6.263 1.00 94.50 122 THR A C 1
ATOM 934 O O . THR A 1 122 ? -3.289 10.893 -7.245 1.00 94.50 122 THR A O 1
ATOM 937 N N . GLN A 1 123 ? -3.305 9.604 -5.404 1.00 94.50 123 GLN A N 1
ATOM 938 C CA . GLN A 1 123 ? -4.618 9.051 -5.647 1.00 94.50 123 GLN A CA 1
ATOM 939 C C . GLN A 1 123 ? -5.453 8.967 -4.378 1.00 94.50 123 GLN A C 1
ATOM 941 O O . GLN A 1 123 ? -4.982 8.518 -3.334 1.00 94.50 123 GLN A O 1
ATOM 946 N N . THR A 1 124 ? -6.723 9.349 -4.505 1.00 96.00 124 THR A N 1
ATOM 947 C CA . THR A 1 124 ? -7.754 9.033 -3.517 1.00 96.00 124 THR A CA 1
ATOM 948 C C . THR A 1 124 ? -8.302 7.637 -3.779 1.00 96.00 124 THR A C 1
ATOM 950 O O . THR A 1 124 ? -8.645 7.292 -4.917 1.00 96.00 124 THR A O 1
ATOM 953 N N . ILE A 1 125 ? -8.342 6.843 -2.715 1.00 96.75 125 ILE A N 1
ATOM 954 C CA . ILE A 1 125 ? -8.718 5.436 -2.724 1.00 96.75 125 ILE A CA 1
ATOM 955 C C . ILE A 1 125 ? -9.771 5.221 -1.646 1.00 96.75 125 ILE A C 1
ATOM 957 O O . ILE A 1 125 ? -9.618 5.687 -0.513 1.00 96.75 125 ILE A O 1
ATOM 961 N N . HIS A 1 126 ? -10.824 4.493 -1.998 1.00 96.75 126 HIS A N 1
ATOM 962 C CA . HIS A 1 126 ? -11.878 4.107 -1.075 1.00 96.75 126 HIS A CA 1
ATOM 963 C C . HIS A 1 126 ? -11.915 2.591 -0.914 1.00 96.75 126 HIS A C 1
ATOM 965 O O . HIS A 1 126 ? -11.964 1.848 -1.893 1.00 96.75 126 HIS A O 1
ATOM 971 N N . PHE A 1 127 ? -11.960 2.140 0.329 1.00 96.25 127 PHE A N 1
ATOM 972 C CA . PHE A 1 127 ? -12.228 0.758 0.692 1.00 96.25 127 PHE A CA 1
ATOM 973 C C . PHE A 1 127 ? -13.622 0.676 1.281 1.00 96.25 127 PHE A C 1
ATOM 975 O O . PHE A 1 127 ? -14.025 1.551 2.049 1.00 96.25 127 PHE A O 1
ATOM 982 N N . ARG A 1 128 ? -14.370 -0.371 0.942 1.00 92.12 128 ARG A N 1
ATOM 983 C CA . ARG A 1 128 ? -15.662 -0.610 1.582 1.00 92.12 128 ARG A CA 1
ATOM 984 C C . ARG A 1 128 ? -15.439 -0.918 3.061 1.00 92.12 128 ARG A C 1
ATOM 986 O O . ARG A 1 128 ? -14.632 -1.779 3.391 1.00 92.12 128 ARG A O 1
ATOM 993 N N . ASP A 1 129 ? -16.181 -0.240 3.922 1.00 90.25 129 ASP A N 1
ATOM 994 C CA . ASP A 1 129 ? -16.219 -0.525 5.350 1.00 90.25 129 ASP A CA 1
ATOM 995 C C . ASP A 1 129 ? -17.337 -1.534 5.638 1.00 90.25 129 ASP A C 1
ATOM 997 O O . ASP A 1 129 ? -18.503 -1.296 5.308 1.00 90.25 129 ASP A O 1
ATOM 1001 N N . ASN A 1 130 ? -16.979 -2.674 6.227 1.00 84.94 130 ASN A N 1
ATOM 1002 C CA . ASN A 1 130 ? -17.925 -3.696 6.672 1.00 84.94 130 ASN A CA 1
ATOM 1003 C C . ASN A 1 130 ? -18.004 -3.816 8.201 1.00 84.94 130 ASN A C 1
ATOM 1005 O O . ASN A 1 130 ? -18.476 -4.838 8.711 1.00 84.94 130 ASN A O 1
ATOM 1009 N N . SER A 1 131 ? -17.533 -2.803 8.935 1.00 77.06 131 SER A N 1
ATOM 1010 C CA . SER A 1 131 ? -17.643 -2.776 10.387 1.00 77.06 131 SER A CA 1
ATOM 1011 C C . SER A 1 131 ? -19.110 -2.959 10.824 1.00 77.06 131 SER A C 1
ATOM 1013 O O . SER A 1 131 ? -20.020 -2.330 10.264 1.00 77.06 131 SER A O 1
ATOM 1015 N N . PRO A 1 132 ? -19.390 -3.848 11.802 1.00 61.75 132 PRO A N 1
ATOM 1016 C CA . PRO A 1 132 ? -20.710 -3.909 12.412 1.00 61.75 132 PRO A CA 1
ATOM 1017 C C . PRO A 1 132 ? -20.986 -2.534 13.012 1.00 61.75 132 PRO A C 1
ATOM 1019 O O . PRO A 1 132 ? -20.173 -1.982 13.747 1.00 61.75 132 PRO A O 1
ATOM 1022 N N . THR A 1 133 ? -22.092 -1.936 12.593 1.00 50.88 133 THR A N 1
ATOM 1023 C CA . THR A 1 133 ? -22.342 -0.503 12.706 1.00 50.88 133 THR A CA 1
ATOM 1024 C C . THR A 1 133 ? -22.600 -0.105 14.158 1.00 50.88 133 THR A C 1
ATOM 1026 O O . THR A 1 133 ? -23.738 0.036 14.584 1.00 50.88 133 THR A O 1
ATOM 1029 N N . THR A 1 134 ? -21.545 0.099 14.934 1.00 46.44 134 THR A N 1
ATOM 1030 C CA . THR A 1 134 ? -21.605 0.765 16.234 1.00 46.44 134 THR A CA 1
ATOM 1031 C C . THR A 1 134 ? -20.513 1.813 16.243 1.00 46.44 134 THR A C 1
ATOM 1033 O O . THR A 1 134 ? -19.370 1.493 16.534 1.00 46.44 134 THR A O 1
ATOM 1036 N N . ILE A 1 135 ? -20.861 3.051 15.881 1.00 49.75 135 ILE A N 1
ATOM 1037 C CA . ILE A 1 135 ? -20.072 4.229 16.255 1.00 49.75 135 ILE A CA 1
ATOM 1038 C C . ILE A 1 135 ? -20.550 4.588 17.668 1.00 49.75 135 ILE A C 1
ATOM 1040 O O . ILE A 1 135 ? -21.672 5.081 17.804 1.00 49.75 135 ILE A O 1
ATOM 1044 N N . PRO A 1 136 ? -19.794 4.296 18.741 1.00 41.97 136 PRO A N 1
ATOM 1045 C CA . PRO A 1 136 ? -20.186 4.679 20.086 1.00 41.97 136 PRO A CA 1
ATOM 1046 C C . PRO A 1 136 ? -19.780 6.142 20.294 1.00 41.97 136 PRO A C 1
ATOM 1048 O O . PRO A 1 136 ? -18.593 6.457 20.379 1.00 41.97 136 PRO A O 1
ATOM 1051 N N . GLY A 1 137 ? -20.751 7.054 20.364 1.00 41.69 137 GLY A N 1
ATOM 1052 C CA . GLY A 1 137 ? -20.501 8.421 20.826 1.00 41.69 137 GLY A CA 1
ATOM 1053 C C . GLY A 1 137 ? -21.488 9.477 20.313 1.00 41.69 137 GLY A C 1
ATOM 1054 O O . GLY A 1 137 ? -22.161 9.259 19.310 1.00 41.69 137 GLY A O 1
ATOM 1055 N N . PRO A 1 138 ? -21.562 10.647 20.976 1.00 39.22 138 PRO A N 1
ATOM 1056 C CA . PRO A 1 138 ? -22.483 11.745 20.658 1.00 39.22 138 PRO A CA 1
ATOM 1057 C C . PRO A 1 138 ? -22.041 12.589 19.442 1.00 39.22 138 PRO A C 1
ATOM 1059 O O . PRO A 1 138 ? -22.397 13.762 19.337 1.00 39.22 138 PRO A O 1
ATOM 1062 N N . PHE A 1 139 ? -21.247 12.021 18.528 1.00 46.50 139 PHE A N 1
ATOM 1063 C CA . PHE A 1 139 ? -20.744 12.730 17.354 1.00 46.50 139 PHE A CA 1
ATOM 1064 C C . PHE A 1 139 ? -21.847 12.859 16.297 1.00 46.50 139 PHE A C 1
ATOM 1066 O O . PHE A 1 139 ? -22.206 11.893 15.635 1.00 46.50 139 PHE A O 1
ATOM 1073 N N . ASP A 1 140 ? -22.385 14.075 16.207 1.00 40.41 140 ASP A N 1
ATOM 1074 C CA . ASP A 1 140 ? -23.277 14.617 15.179 1.00 40.41 140 ASP A CA 1
ATOM 1075 C C . ASP A 1 140 ? -24.244 13.619 14.511 1.00 40.41 140 ASP A C 1
ATOM 1077 O O . ASP A 1 140 ? -23.992 13.038 13.450 1.00 40.41 140 ASP A O 1
ATOM 1081 N N . THR A 1 141 ? -25.438 13.508 15.092 1.00 41.41 141 THR A N 1
ATOM 1082 C CA . THR A 1 141 ? -26.580 12.784 14.519 1.00 41.41 141 THR A CA 1
ATOM 1083 C C . THR A 1 141 ? -27.071 13.351 13.179 1.00 41.41 141 THR A C 1
ATOM 1085 O O . THR A 1 141 ? -27.980 12.773 12.588 1.00 41.41 141 THR A O 1
ATOM 1088 N N . ARG A 1 142 ? -26.492 14.447 12.661 1.00 43.62 142 ARG A N 1
ATOM 1089 C CA . ARG A 1 142 ? -26.789 14.975 11.318 1.00 43.62 142 ARG A CA 1
ATOM 1090 C C . ARG A 1 142 ? -25.871 14.419 10.225 1.00 43.62 142 ARG A C 1
ATOM 1092 O O . ARG A 1 142 ? -26.252 14.492 9.061 1.00 43.62 142 ARG A O 1
ATOM 1099 N N . ALA A 1 143 ? -24.723 13.828 10.577 1.00 42.06 143 ALA A N 1
ATOM 1100 C CA . ALA A 1 143 ? -23.855 13.095 9.644 1.00 42.06 143 ALA A CA 1
ATOM 1101 C C . ALA A 1 143 ? -24.115 11.577 9.674 1.00 42.06 143 ALA A C 1
ATOM 1103 O O . ALA A 1 143 ? -23.966 10.902 8.660 1.00 42.06 143 ALA A O 1
ATOM 1104 N N . ALA A 1 144 ? -24.591 11.044 10.803 1.00 44.00 144 ALA A N 1
ATOM 1105 C CA . ALA A 1 144 ? -25.076 9.670 10.920 1.00 44.00 144 ALA A CA 1
ATOM 1106 C C . ALA A 1 144 ? -26.563 9.558 10.527 1.00 44.00 144 ALA A C 1
ATOM 1108 O O . ALA A 1 144 ? -27.382 9.032 11.282 1.00 44.00 144 ALA A O 1
ATOM 1109 N N . SER A 1 145 ? -26.935 10.058 9.345 1.00 39.41 145 SER A N 1
ATOM 1110 C CA . SER A 1 145 ? -28.238 9.746 8.749 1.00 39.41 145 SER A CA 1
ATOM 1111 C C . SER A 1 145 ? -28.201 8.307 8.238 1.00 39.41 145 SER A C 1
ATOM 1113 O O . SER A 1 145 ? -28.035 8.070 7.049 1.00 39.41 145 SER A O 1
ATOM 1115 N N . LEU A 1 146 ? -28.331 7.350 9.159 1.00 45.84 146 LEU A N 1
ATOM 1116 C CA . LEU A 1 146 ? -28.375 5.916 8.888 1.00 45.84 146 LEU A CA 1
ATOM 1117 C C . LEU A 1 146 ? -29.574 5.587 7.989 1.00 45.84 146 LEU A C 1
ATOM 1119 O 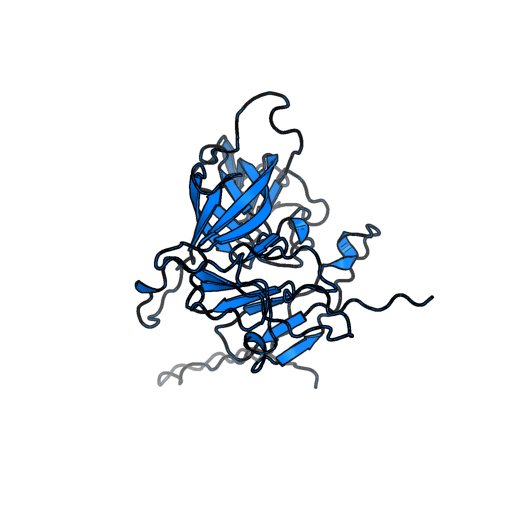O . LEU A 1 146 ? -30.662 5.278 8.474 1.00 45.84 146 LEU A O 1
ATOM 1123 N N . VAL A 1 147 ? -29.375 5.630 6.673 1.00 47.28 147 VAL A N 1
ATOM 1124 C CA . VAL A 1 147 ? -30.276 4.975 5.727 1.00 47.28 147 VAL A CA 1
ATOM 1125 C C . VAL A 1 147 ? -29.897 3.492 5.723 1.00 47.28 147 VAL A C 1
ATOM 1127 O O . VAL A 1 147 ? -28.749 3.158 5.417 1.00 47.28 147 VAL A O 1
ATOM 1130 N N . PRO A 1 148 ? -30.811 2.568 6.067 1.00 46.38 148 PRO A N 1
ATOM 1131 C CA . PRO A 1 148 ? -30.562 1.143 5.892 1.00 46.38 148 PRO A CA 1
ATOM 1132 C C . PRO A 1 148 ? -30.120 0.859 4.448 1.00 46.38 148 PRO A C 1
ATOM 1134 O O . PRO A 1 148 ? -30.846 1.165 3.506 1.00 46.38 148 PRO A O 1
ATOM 1137 N N . GLY A 1 149 ? -28.918 0.303 4.276 1.00 52.25 149 GLY A N 1
ATOM 1138 C CA . GLY A 1 149 ? -28.322 0.038 2.960 1.00 52.25 149 GLY A CA 1
ATOM 1139 C C . GLY A 1 149 ? -27.250 1.034 2.501 1.00 52.25 149 GLY A C 1
ATOM 1140 O O . GLY A 1 149 ? -26.673 0.829 1.435 1.00 52.25 149 GLY A O 1
ATOM 1141 N N . GLU A 1 150 ? -26.934 2.072 3.282 1.00 66.06 150 GLU A N 1
ATOM 1142 C CA . GLU A 1 150 ? -25.815 2.965 2.972 1.00 66.06 150 GLU A CA 1
ATOM 1143 C C . GLU A 1 150 ? -24.469 2.225 3.068 1.00 66.06 150 GLU A C 1
ATOM 1145 O O . GLU A 1 150 ? -24.107 1.658 4.103 1.00 66.06 150 GLU A O 1
ATOM 1150 N N . VAL A 1 151 ? -23.718 2.214 1.963 1.00 71.69 151 VAL A N 1
ATOM 1151 C CA . VAL A 1 151 ? -22.372 1.638 1.923 1.00 71.69 151 VAL A CA 1
ATOM 1152 C C . VAL A 1 151 ? -21.392 2.644 2.513 1.00 71.69 151 VAL A C 1
ATOM 1154 O O . VAL A 1 151 ? -21.235 3.746 1.991 1.00 71.69 151 VAL A O 1
ATOM 1157 N N . LYS A 1 152 ? -20.711 2.243 3.586 1.00 87.81 152 LYS A N 1
ATOM 1158 C CA . LYS A 1 152 ? -19.674 3.041 4.239 1.00 87.81 152 LYS A CA 1
ATOM 1159 C C . LYS A 1 152 ? -18.320 2.797 3.589 1.00 87.81 152 LYS A C 1
ATOM 1161 O O . LYS A 1 152 ? -18.058 1.709 3.072 1.00 87.81 152 LYS A O 1
ATOM 1166 N N . TYR A 1 153 ? -17.458 3.808 3.646 1.00 92.69 153 TYR A N 1
ATOM 1167 C CA . TYR A 1 153 ? -16.116 3.741 3.082 1.00 92.69 153 TYR A CA 1
ATOM 1168 C C . TYR A 1 153 ? -15.057 4.244 4.058 1.00 92.69 153 TYR A C 1
ATOM 1170 O O . TYR A 1 153 ? -15.272 5.196 4.811 1.00 92.69 153 TYR A O 1
ATOM 1178 N N . ILE A 1 154 ? -13.891 3.619 3.974 1.00 95.38 154 ILE A N 1
ATOM 1179 C CA . ILE A 1 154 ? -12.623 4.092 4.517 1.00 95.38 154 ILE A CA 1
ATOM 1180 C C . ILE A 1 154 ? -11.878 4.743 3.357 1.00 95.38 154 ILE A C 1
ATOM 1182 O O . ILE A 1 154 ? -11.706 4.124 2.310 1.00 95.38 154 ILE A O 1
ATOM 1186 N N . THR A 1 155 ? -11.464 5.996 3.514 1.00 96.25 155 THR A N 1
ATOM 1187 C CA . THR A 1 155 ? -10.821 6.763 2.439 1.00 96.25 155 THR A CA 1
ATOM 1188 C C . THR A 1 155 ? -9.391 7.105 2.805 1.00 96.25 155 THR A C 1
ATOM 1190 O O . THR A 1 155 ? -9.133 7.602 3.900 1.00 96.25 155 THR A O 1
ATOM 1193 N N . THR A 1 156 ? -8.467 6.917 1.870 1.00 95.81 156 THR A N 1
ATOM 1194 C CA . THR A 1 156 ? -7.065 7.326 1.985 1.00 95.81 156 THR A CA 1
ATOM 1195 C C . THR A 1 156 ? -6.630 8.103 0.748 1.00 95.81 156 THR A C 1
ATOM 1197 O O . THR A 1 156 ? -7.194 7.922 -0.331 1.00 95.81 156 THR A O 1
ATOM 1200 N N . THR A 1 157 ? -5.630 8.967 0.909 1.00 95.25 157 THR A N 1
ATOM 1201 C CA . THR A 1 157 ? -4.941 9.614 -0.209 1.00 95.25 157 THR A CA 1
ATOM 1202 C C . THR A 1 157 ? -3.450 9.343 -0.078 1.00 95.25 157 THR A C 1
ATOM 1204 O O . THR A 1 157 ? -2.821 9.809 0.872 1.00 95.25 157 THR A O 1
ATOM 1207 N N . VAL A 1 158 ? -2.897 8.589 -1.027 1.00 94.44 158 VAL A N 1
ATOM 1208 C CA . VAL A 1 158 ? -1.489 8.157 -1.045 1.00 94.44 158 VAL A CA 1
ATOM 1209 C C . VAL A 1 158 ? -0.919 8.206 -2.457 1.00 94.44 158 VAL A C 1
ATOM 1211 O O . VAL A 1 158 ? -1.653 8.380 -3.429 1.00 94.44 158 VAL A O 1
ATOM 1214 N N . GLN A 1 159 ? 0.400 8.065 -2.579 1.00 94.94 159 GLN A N 1
ATOM 1215 C CA . GLN A 1 159 ? 1.047 7.867 -3.873 1.00 94.94 159 GLN A CA 1
ATOM 1216 C C . GLN A 1 159 ? 0.966 6.391 -4.286 1.00 94.94 159 GLN A C 1
ATOM 1218 O O . GLN A 1 159 ? 1.302 5.501 -3.507 1.00 94.94 159 GLN A O 1
ATOM 1223 N N . VAL A 1 160 ? 0.543 6.152 -5.523 1.00 95.94 160 VAL A N 1
ATOM 1224 C CA . VAL A 1 160 ? 0.478 4.843 -6.181 1.00 95.94 160 VAL A CA 1
ATOM 1225 C C . VAL A 1 160 ? 1.583 4.782 -7.229 1.00 95.94 160 VAL A C 1
ATOM 1227 O O . VAL A 1 160 ? 1.704 5.708 -8.031 1.00 95.94 160 VAL A O 1
ATOM 1230 N N . LEU A 1 161 ? 2.382 3.715 -7.242 1.00 97.44 161 LEU A N 1
ATOM 1231 C CA . LEU A 1 161 ? 3.366 3.487 -8.298 1.00 97.44 161 LEU A CA 1
ATOM 1232 C C . LEU A 1 161 ? 2.66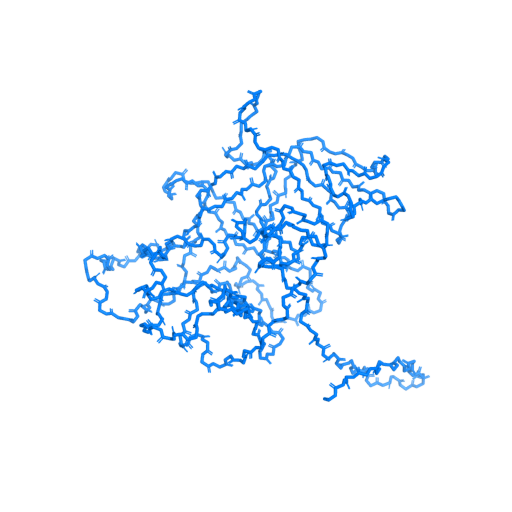7 2.877 -9.513 1.00 97.44 161 LEU A C 1
ATOM 1234 O O . LEU A 1 161 ? 2.289 1.706 -9.487 1.00 97.44 161 LEU A O 1
ATOM 1238 N N . ALA A 1 162 ? 2.518 3.662 -10.577 1.00 97.38 162 ALA A N 1
ATOM 1239 C CA . ALA A 1 162 ? 2.102 3.174 -11.885 1.00 97.38 162 ALA A CA 1
ATOM 1240 C C . ALA A 1 162 ? 3.319 2.602 -12.621 1.00 97.38 162 ALA A C 1
ATOM 1242 O O . ALA A 1 162 ? 4.185 3.350 -13.076 1.00 97.38 162 ALA A O 1
ATOM 1243 N N . VAL A 1 163 ? 3.394 1.276 -12.707 1.00 97.75 163 VAL A N 1
ATOM 1244 C CA . VAL A 1 163 ? 4.550 0.535 -13.221 1.00 97.75 163 VAL A CA 1
ATOM 1245 C C . VAL A 1 163 ? 4.554 0.523 -14.740 1.00 97.75 163 VAL A C 1
ATOM 1247 O O . VAL A 1 163 ? 3.659 -0.049 -15.358 1.00 97.75 163 VAL A O 1
ATOM 1250 N N . THR A 1 164 ? 5.592 1.096 -15.337 1.00 97.12 164 THR A N 1
ATOM 1251 C CA . THR A 1 164 ? 5.812 1.090 -16.788 1.00 97.12 164 THR A CA 1
ATOM 1252 C C . THR A 1 164 ? 6.863 0.070 -17.211 1.00 97.12 164 THR A C 1
ATOM 1254 O O . THR A 1 164 ? 6.841 -0.370 -18.359 1.00 97.12 164 THR A O 1
ATOM 1257 N N . LYS A 1 165 ? 7.757 -0.339 -16.301 1.00 97.44 165 LYS A N 1
ATOM 1258 C CA . LYS A 1 165 ? 8.735 -1.406 -16.538 1.00 97.44 165 LYS A CA 1
ATOM 1259 C C . LYS A 1 165 ? 8.885 -2.318 -15.327 1.00 97.44 165 LYS A C 1
ATOM 1261 O O . LYS A 1 165 ? 8.773 -1.892 -14.178 1.00 97.44 165 LYS A O 1
ATOM 1266 N N . LYS A 1 166 ? 9.173 -3.585 -15.600 1.00 97.69 166 LYS A N 1
ATOM 1267 C CA . LYS A 1 166 ? 9.509 -4.604 -14.604 1.00 97.69 166 LYS A CA 1
ATOM 1268 C C . LYS A 1 166 ? 10.813 -5.282 -15.007 1.00 97.69 166 LYS A C 1
ATOM 1270 O O . LYS A 1 166 ? 10.953 -5.705 -16.152 1.00 97.69 166 LYS A O 1
ATOM 1275 N N . TYR A 1 167 ? 11.705 -5.462 -14.046 1.00 97.31 167 TYR A N 1
ATOM 1276 C CA . TYR A 1 167 ? 12.940 -6.221 -14.199 1.00 97.31 167 TYR A CA 1
ATOM 1277 C C . TYR A 1 167 ? 12.964 -7.391 -13.220 1.00 97.31 167 TYR A C 1
ATOM 1279 O O . TYR A 1 167 ? 12.488 -7.264 -12.090 1.00 97.31 167 TYR A O 1
ATOM 1287 N N . ILE A 1 168 ? 13.549 -8.507 -13.640 1.00 96.88 168 ILE A N 1
ATOM 1288 C CA . ILE A 1 168 ? 13.996 -9.572 -12.739 1.00 96.88 168 ILE A CA 1
ATOM 1289 C C . ILE A 1 168 ? 15.513 -9.437 -12.626 1.00 96.88 168 ILE A C 1
ATOM 1291 O O . ILE A 1 168 ? 16.229 -9.700 -13.590 1.00 96.88 168 ILE A O 1
ATOM 1295 N N . CYS A 1 169 ? 16.008 -8.966 -11.483 1.00 94.38 169 CYS A N 1
ATOM 1296 C CA . CYS A 1 169 ? 17.440 -8.758 -11.275 1.00 94.38 169 CYS A CA 1
ATOM 1297 C C . CYS A 1 169 ? 18.155 -10.099 -11.087 1.00 94.38 169 CYS A C 1
ATOM 1299 O O . CYS A 1 169 ? 17.633 -10.972 -10.391 1.00 94.38 169 CYS A O 1
ATOM 1301 N N . ALA A 1 170 ? 19.347 -10.252 -11.670 1.00 93.25 170 ALA A N 1
ATOM 1302 C CA . ALA A 1 170 ? 20.141 -11.476 -11.574 1.00 93.25 170 ALA A CA 1
ATOM 1303 C C . ALA A 1 170 ? 20.426 -11.852 -10.104 1.00 93.25 170 ALA A C 1
ATOM 1305 O O . ALA A 1 170 ? 20.518 -10.970 -9.254 1.00 93.25 170 ALA A O 1
ATOM 1306 N N . PRO A 1 171 ? 20.522 -13.140 -9.744 1.00 85.31 171 PRO A N 1
ATOM 1307 C CA . PRO A 1 171 ? 20.671 -13.554 -8.347 1.00 85.31 171 PRO A CA 1
ATOM 1308 C C . PRO A 1 171 ? 22.066 -13.270 -7.767 1.00 85.31 171 PRO A C 1
ATOM 1310 O O . PRO A 1 171 ? 22.210 -13.196 -6.550 1.00 85.31 171 PRO A O 1
ATOM 1313 N N . ASP A 1 172 ? 23.082 -13.157 -8.622 1.00 75.81 172 ASP A N 1
ATOM 1314 C CA . ASP A 1 172 ? 24.501 -13.026 -8.286 1.00 75.81 172 ASP A CA 1
ATOM 1315 C C . ASP A 1 172 ? 24.993 -11.573 -8.274 1.00 75.81 172 ASP A C 1
ATOM 1317 O O . ASP A 1 172 ? 25.776 -11.211 -7.397 1.00 75.81 172 ASP A O 1
ATOM 1321 N N . THR A 1 173 ? 24.524 -10.735 -9.206 1.00 78.69 173 THR A N 1
ATOM 1322 C CA . THR A 1 173 ? 24.788 -9.285 -9.190 1.00 78.69 173 THR A CA 1
ATOM 1323 C C . THR A 1 173 ? 23.685 -8.507 -8.485 1.00 78.69 173 THR A C 1
ATOM 1325 O O . THR A 1 173 ? 23.977 -7.543 -7.788 1.00 78.69 173 THR A O 1
ATOM 1328 N N . GLY A 1 174 ? 22.432 -8.949 -8.585 1.00 86.44 174 GLY A N 1
ATOM 1329 C CA . GLY A 1 174 ? 21.344 -8.465 -7.744 1.00 86.44 174 GLY A CA 1
ATOM 1330 C C . GLY A 1 174 ? 20.892 -7.032 -8.007 1.00 86.44 174 GLY A C 1
ATOM 1331 O O . GLY A 1 174 ? 20.979 -6.479 -9.106 1.00 86.44 174 GLY A O 1
ATOM 1332 N N . TYR A 1 175 ? 20.334 -6.466 -6.948 1.00 88.31 175 TYR A N 1
ATOM 1333 C CA . TYR A 1 175 ? 19.934 -5.078 -6.813 1.00 88.31 175 TYR A CA 1
ATOM 1334 C C . TYR A 1 175 ? 20.792 -4.464 -5.707 1.00 88.31 175 TYR A C 1
ATOM 1336 O O . TYR A 1 175 ? 20.992 -5.106 -4.673 1.00 88.31 175 TYR A O 1
ATOM 1344 N N . ASP A 1 176 ? 21.304 -3.254 -5.924 1.00 86.88 176 ASP A N 1
ATOM 1345 C CA . ASP A 1 176 ? 22.141 -2.583 -4.934 1.00 86.88 176 ASP A CA 1
ATOM 1346 C C . ASP A 1 176 ? 21.256 -2.007 -3.827 1.00 86.88 176 ASP A C 1
ATOM 1348 O O . ASP A 1 176 ? 20.581 -0.999 -4.019 1.00 86.88 176 ASP A O 1
ATOM 1352 N N . ILE A 1 177 ? 21.205 -2.674 -2.674 1.00 82.62 177 ILE A N 1
ATOM 1353 C CA . ILE A 1 177 ? 20.432 -2.180 -1.528 1.00 82.62 177 ILE A CA 1
ATOM 1354 C C . ILE A 1 177 ? 21.123 -1.004 -0.826 1.00 82.62 177 ILE A C 1
ATOM 1356 O O . ILE A 1 177 ? 20.439 -0.226 -0.165 1.00 82.62 177 ILE A O 1
ATOM 1360 N N . ASP A 1 178 ? 22.443 -0.862 -0.991 1.00 79.31 178 ASP A N 1
ATOM 1361 C CA . ASP A 1 178 ? 23.255 0.189 -0.369 1.00 79.31 178 ASP A CA 1
ATOM 1362 C C . ASP A 1 178 ? 23.288 1.463 -1.233 1.00 79.31 178 ASP A C 1
ATOM 1364 O O . ASP A 1 178 ? 23.414 2.574 -0.714 1.00 79.31 178 ASP A O 1
ATOM 1368 N N . ALA A 1 179 ? 23.123 1.318 -2.551 1.00 82.62 179 ALA A N 1
ATOM 1369 C CA . ALA A 1 179 ? 22.929 2.405 -3.509 1.00 82.62 179 ALA A CA 1
ATOM 1370 C C . ALA A 1 179 ? 21.651 2.187 -4.345 1.00 82.62 179 ALA A C 1
ATOM 1372 O O . ALA A 1 179 ? 21.721 1.984 -5.562 1.00 82.62 179 ALA A O 1
ATOM 1373 N N . PRO A 1 180 ? 20.466 2.224 -3.709 1.00 84.50 180 PRO A N 1
ATOM 1374 C CA . PRO A 1 180 ? 19.230 1.826 -4.359 1.00 84.50 180 PRO A CA 1
ATOM 1375 C C . PRO A 1 180 ? 18.809 2.811 -5.455 1.00 84.50 180 PRO A C 1
ATOM 1377 O O . PRO A 1 180 ? 18.960 4.028 -5.327 1.00 84.50 180 PRO A O 1
ATOM 1380 N N . GLY A 1 181 ? 18.230 2.280 -6.532 1.00 88.69 181 GLY A N 1
ATOM 1381 C CA . GLY A 1 181 ? 17.878 3.039 -7.728 1.00 88.69 181 GLY A CA 1
ATOM 1382 C C . GLY A 1 181 ? 16.829 2.353 -8.602 1.00 88.69 181 GLY A C 1
ATOM 1383 O O . GLY A 1 181 ? 16.200 1.372 -8.223 1.00 88.69 181 GLY A O 1
ATOM 1384 N N . ASP A 1 182 ? 16.637 2.867 -9.811 1.00 92.62 182 ASP A N 1
ATOM 1385 C CA . ASP A 1 182 ? 15.661 2.368 -10.786 1.00 92.62 182 ASP A CA 1
ATOM 1386 C C . ASP A 1 182 ? 16.252 1.341 -11.774 1.00 92.62 182 ASP A C 1
ATOM 1388 O O . ASP A 1 182 ? 15.674 1.064 -12.827 1.00 92.62 182 ASP A O 1
ATOM 1392 N N . SER A 1 183 ? 17.379 0.718 -11.418 1.00 93.06 183 SER A N 1
ATOM 1393 C CA . SER A 1 183 ? 18.050 -0.302 -12.228 1.00 93.06 183 SER A CA 1
ATOM 1394 C C . SER A 1 183 ? 18.606 -1.451 -11.386 1.00 93.06 183 SER A C 1
ATOM 1396 O O . SER A 1 183 ? 19.048 -1.247 -10.259 1.00 93.06 183 SER A O 1
ATOM 1398 N N . CYS A 1 184 ? 18.645 -2.654 -11.962 1.00 93.12 184 CYS A N 1
ATOM 1399 C CA . CYS A 1 184 ? 19.416 -3.773 -11.414 1.00 93.12 184 CYS A CA 1
ATOM 1400 C C . CYS A 1 184 ? 20.928 -3.543 -11.589 1.00 93.12 184 CYS A C 1
ATOM 1402 O O . CYS A 1 184 ? 21.348 -2.795 -12.476 1.00 93.12 184 CYS A O 1
ATOM 1404 N N . ILE A 1 185 ? 21.753 -4.243 -10.804 1.00 92.31 185 ILE A N 1
ATOM 1405 C CA . ILE A 1 185 ? 23.197 -4.289 -11.048 1.00 92.31 185 ILE A CA 1
ATOM 1406 C C . ILE A 1 185 ? 23.458 -5.188 -12.257 1.00 92.31 185 ILE A C 1
ATOM 1408 O O . ILE A 1 185 ? 23.127 -6.376 -12.255 1.00 92.31 185 ILE A O 1
ATOM 1412 N N . GLY A 1 186 ? 24.103 -4.638 -13.284 1.00 88.75 186 GLY A N 1
ATOM 1413 C CA . GLY A 1 186 ? 24.406 -5.376 -14.507 1.00 88.75 186 GLY A CA 1
ATOM 1414 C C . GLY A 1 186 ? 23.173 -5.589 -15.389 1.00 88.75 186 GLY A C 1
ATOM 1415 O O . GLY A 1 186 ? 22.296 -4.733 -15.471 1.00 88.75 186 GLY A O 1
ATOM 1416 N N . THR A 1 187 ? 23.136 -6.712 -16.109 1.00 91.38 187 THR A N 1
ATOM 1417 C CA . THR A 1 187 ? 22.021 -7.033 -17.016 1.00 91.38 187 THR A CA 1
ATOM 1418 C C . THR A 1 187 ? 20.950 -7.824 -16.256 1.00 91.38 187 THR A C 1
ATOM 1420 O O . THR A 1 187 ? 21.295 -8.848 -15.670 1.00 91.38 187 THR A O 1
ATOM 1423 N N . PRO A 1 188 ? 19.674 -7.390 -16.252 1.00 94.12 188 PRO A N 1
ATOM 1424 C CA . PRO A 1 188 ? 18.580 -8.174 -15.677 1.00 94.12 188 PRO A CA 1
ATOM 1425 C C . PRO A 1 188 ? 18.409 -9.530 -16.379 1.00 94.12 188 PRO A C 1
ATOM 1427 O O . PRO A 1 188 ? 18.596 -9.614 -17.593 1.00 94.12 188 PRO A O 1
ATOM 1430 N N . ASP A 1 189 ? 17.968 -10.556 -15.642 1.00 95.62 189 ASP A N 1
ATOM 1431 C CA . ASP A 1 189 ? 17.591 -11.864 -16.207 1.00 95.62 189 ASP A CA 1
ATOM 1432 C C . ASP A 1 189 ? 16.427 -11.703 -17.198 1.00 95.62 189 ASP A C 1
ATOM 1434 O O . ASP A 1 189 ? 16.401 -12.305 -18.270 1.00 95.62 189 ASP A O 1
ATOM 1438 N N . GLU A 1 190 ? 15.454 -10.864 -16.830 1.00 96.56 190 GLU A N 1
ATOM 1439 C CA . GLU A 1 190 ? 14.264 -10.582 -17.628 1.00 96.56 190 GLU A CA 1
ATOM 1440 C C . GLU A 1 190 ? 13.886 -9.101 -17.536 1.00 96.56 190 GLU A C 1
ATOM 1442 O O . GLU A 1 190 ? 14.066 -8.450 -16.503 1.00 96.56 190 GLU A O 1
ATOM 1447 N N . THR A 1 191 ? 13.321 -8.570 -18.620 1.00 97.00 191 THR A N 1
ATOM 1448 C CA . THR A 1 191 ? 12.799 -7.201 -18.702 1.00 97.00 191 THR A CA 1
ATOM 1449 C C . THR A 1 191 ? 11.444 -7.215 -19.392 1.00 97.00 191 THR A C 1
ATOM 1451 O O . THR A 1 191 ? 11.272 -7.860 -20.424 1.00 97.00 191 THR A O 1
ATOM 1454 N N . TYR A 1 192 ? 10.494 -6.476 -18.831 1.00 97.44 192 TYR A N 1
ATOM 1455 C CA . TYR A 1 192 ? 9.143 -6.330 -19.352 1.00 97.44 192 TYR A CA 1
ATOM 1456 C C . TYR A 1 192 ? 8.802 -4.848 -19.467 1.00 97.44 192 TYR A C 1
ATOM 1458 O O . TYR A 1 192 ? 8.789 -4.135 -18.460 1.00 97.44 192 TYR A O 1
ATOM 1466 N N . ASP A 1 193 ? 8.491 -4.406 -20.682 1.00 96.44 193 ASP A N 1
ATOM 1467 C CA . ASP A 1 193 ? 7.895 -3.097 -20.936 1.00 96.44 193 ASP A CA 1
ATOM 1468 C C . ASP A 1 193 ? 6.365 -3.198 -20.853 1.00 96.44 193 ASP A C 1
ATOM 1470 O O . ASP A 1 193 ? 5.781 -4.184 -21.304 1.00 96.44 193 ASP A O 1
ATOM 1474 N N . ASP A 1 194 ? 5.727 -2.181 -20.269 1.00 94.25 194 ASP A N 1
ATOM 1475 C CA . ASP A 1 194 ? 4.276 -2.099 -20.042 1.00 94.25 194 ASP A CA 1
ATOM 1476 C C . ASP A 1 194 ? 3.672 -3.382 -19.421 1.00 94.25 194 ASP A C 1
ATOM 1478 O O . ASP A 1 194 ? 2.739 -3.983 -19.969 1.00 94.25 194 ASP A O 1
ATOM 1482 N N . PRO A 1 195 ? 4.222 -3.865 -18.286 1.00 96.81 195 PRO A N 1
ATOM 1483 C CA . PRO A 1 195 ? 3.769 -5.111 -17.686 1.00 96.81 195 PRO A CA 1
ATOM 1484 C C . PRO A 1 195 ? 2.309 -4.998 -17.238 1.00 96.81 195 PRO A C 1
ATOM 1486 O O . PRO A 1 195 ? 1.882 -3.964 -16.724 1.00 96.81 195 PRO A O 1
ATOM 1489 N N . ARG A 1 196 ? 1.560 -6.099 -17.338 1.00 96.19 196 ARG A N 1
ATOM 1490 C CA . ARG A 1 196 ? 0.168 -6.225 -16.869 1.00 96.19 196 ARG A CA 1
ATOM 1491 C C . ARG A 1 196 ? 0.066 -7.111 -15.631 1.00 96.19 196 ARG A C 1
ATOM 1493 O O . ARG A 1 196 ? 0.944 -7.930 -15.369 1.00 96.19 196 ARG A O 1
ATOM 1500 N N . GLY A 1 197 ? -1.033 -6.980 -14.897 1.00 94.44 197 GLY A N 1
ATOM 1501 C CA . GLY A 1 197 ? -1.397 -7.845 -13.777 1.00 94.44 197 GLY A CA 1
ATOM 1502 C C . GLY A 1 197 ? -0.703 -7.532 -12.450 1.00 94.44 197 GLY A C 1
ATOM 1503 O O . GLY A 1 197 ? -0.909 -8.264 -11.486 1.00 94.44 197 GLY A O 1
ATOM 1504 N N . ILE A 1 198 ? 0.091 -6.462 -12.355 1.00 96.06 198 ILE A N 1
ATOM 1505 C CA . ILE A 1 198 ? 0.701 -6.041 -11.087 1.00 96.06 198 ILE A CA 1
ATOM 1506 C C . ILE A 1 198 ? -0.358 -5.288 -10.279 1.00 96.06 198 ILE A C 1
ATOM 1508 O O . ILE A 1 198 ? -0.897 -4.292 -10.761 1.00 96.06 198 ILE A O 1
ATOM 1512 N N . ARG A 1 199 ? -0.692 -5.790 -9.081 1.00 95.88 199 ARG A N 1
ATOM 1513 C CA . ARG A 1 199 ? -1.751 -5.257 -8.198 1.00 95.88 199 ARG A CA 1
ATOM 1514 C C . ARG A 1 199 ? -1.414 -5.488 -6.724 1.00 95.88 199 ARG A C 1
ATOM 1516 O O . ARG A 1 199 ? -2.013 -6.337 -6.067 1.00 95.88 199 ARG A O 1
ATOM 1523 N N . VAL A 1 200 ? -0.418 -4.765 -6.227 1.00 95.69 200 VAL A N 1
ATOM 1524 C CA . VAL A 1 200 ? 0.111 -4.913 -4.863 1.00 95.69 200 VAL A CA 1
ATOM 1525 C C . VAL A 1 200 ? -0.431 -3.810 -3.968 1.00 95.69 200 VAL A C 1
ATOM 1527 O O . VAL A 1 200 ? -0.416 -2.640 -4.350 1.00 95.69 200 VAL A O 1
ATOM 1530 N N . MET A 1 201 ? -0.843 -4.165 -2.756 1.00 96.56 201 MET A N 1
ATOM 1531 C CA . MET A 1 201 ? -1.062 -3.241 -1.650 1.00 96.56 201 MET A CA 1
ATOM 1532 C C . MET A 1 201 ? -0.076 -3.567 -0.531 1.00 96.56 201 MET A C 1
ATOM 1534 O O . MET A 1 201 ? -0.357 -4.373 0.355 1.00 96.56 201 MET A O 1
ATOM 1538 N N . GLY A 1 202 ? 1.085 -2.924 -0.589 1.00 93.94 202 GLY A N 1
ATOM 1539 C CA . GLY A 1 202 ? 2.094 -2.967 0.453 1.00 93.94 202 GLY A CA 1
ATOM 1540 C C . GLY A 1 202 ? 1.632 -2.198 1.688 1.00 93.94 202 GLY A C 1
ATOM 1541 O O . GLY A 1 202 ? 1.374 -0.991 1.621 1.00 93.94 202 GLY A O 1
ATOM 1542 N N . ILE A 1 203 ? 1.532 -2.890 2.817 1.00 91.88 203 ILE A N 1
ATOM 1543 C CA . ILE A 1 203 ? 1.111 -2.323 4.103 1.00 91.88 203 ILE A CA 1
ATOM 1544 C C . ILE A 1 203 ? 2.204 -2.404 5.176 1.00 91.88 203 ILE A C 1
ATOM 1546 O O . ILE A 1 203 ? 1.996 -1.946 6.295 1.00 91.88 203 ILE A O 1
ATOM 1550 N N . GLY A 1 204 ? 3.379 -2.932 4.852 1.00 84.69 204 GLY A N 1
ATOM 1551 C CA . GLY A 1 204 ? 4.525 -3.001 5.750 1.00 84.69 204 GLY A CA 1
ATOM 1552 C C . GLY A 1 204 ? 5.014 -1.642 6.276 1.00 84.69 204 GLY A C 1
ATOM 1553 O O . GLY A 1 204 ? 4.594 -0.564 5.847 1.00 84.69 204 GLY A O 1
ATOM 1554 N N . PHE A 1 205 ? 5.928 -1.716 7.242 1.00 75.69 205 PHE A N 1
ATOM 1555 C CA . PHE A 1 205 ? 6.672 -0.588 7.808 1.00 75.69 205 PHE A CA 1
ATOM 1556 C C . PHE A 1 205 ? 8.167 -0.886 7.784 1.00 75.69 205 PHE A C 1
ATOM 1558 O O . PHE A 1 205 ? 8.562 -2.049 7.780 1.00 75.69 205 PHE A O 1
ATOM 1565 N N . GLY A 1 206 ? 8.984 0.172 7.818 1.00 68.81 206 GLY A N 1
ATOM 1566 C CA . GLY A 1 206 ? 10.427 0.047 8.028 1.00 68.81 206 GLY A CA 1
ATOM 1567 C C . GLY A 1 206 ? 11.142 -0.761 6.949 1.00 68.81 206 GLY A C 1
ATOM 1568 O O . GLY A 1 206 ? 12.119 -1.428 7.249 1.00 68.81 206 GLY A O 1
ATOM 1569 N N . ARG A 1 207 ? 10.647 -0.753 5.704 1.00 72.69 207 ARG A N 1
ATOM 1570 C CA . ARG A 1 207 ? 11.223 -1.553 4.607 1.00 72.69 207 ARG A CA 1
ATOM 1571 C C . ARG A 1 207 ? 12.334 -0.824 3.852 1.00 72.69 207 ARG A C 1
ATOM 1573 O O . ARG A 1 207 ? 12.870 -1.369 2.892 1.00 72.69 207 ARG A O 1
ATOM 1580 N N . THR A 1 208 ? 12.685 0.396 4.254 1.00 73.19 208 THR A N 1
ATOM 1581 C CA . THR A 1 208 ? 13.555 1.245 3.433 1.00 73.19 208 THR A CA 1
ATOM 1582 C C . THR A 1 208 ? 15.024 0.855 3.482 1.00 73.19 208 THR A C 1
ATOM 1584 O O . THR A 1 208 ? 15.681 0.939 2.448 1.00 73.19 208 THR A O 1
ATOM 1587 N N . HIS A 1 209 ? 15.467 0.219 4.570 1.00 68.56 209 HIS A N 1
ATOM 1588 C CA . HIS A 1 209 ? 16.742 -0.503 4.619 1.00 68.56 209 HIS A CA 1
ATOM 1589 C C . HIS A 1 209 ? 16.773 -1.845 3.846 1.00 6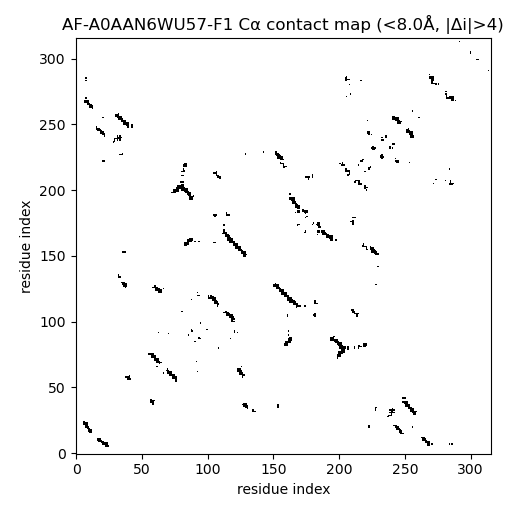8.56 209 HIS A C 1
ATOM 1591 O O . HIS A 1 209 ? 17.855 -2.375 3.623 1.00 68.56 209 HIS A O 1
ATOM 1597 N N . ASP A 1 210 ? 15.631 -2.408 3.422 1.00 68.94 210 ASP A N 1
ATOM 1598 C CA . ASP A 1 210 ? 15.545 -3.680 2.664 1.00 68.94 210 ASP A CA 1
ATOM 1599 C C . ASP A 1 210 ? 15.315 -3.424 1.159 1.00 68.94 210 ASP A C 1
ATOM 1601 O O . ASP A 1 210 ? 14.471 -4.035 0.501 1.00 68.94 210 ASP A O 1
ATOM 1605 N N . GLY A 1 211 ? 16.024 -2.430 0.611 1.00 72.25 211 GLY A N 1
ATOM 1606 C CA . GLY A 1 211 ? 15.995 -2.094 -0.816 1.00 72.25 211 GLY A CA 1
ATOM 1607 C C . GLY A 1 211 ? 14.738 -1.358 -1.300 1.00 72.25 211 GLY A C 1
ATOM 1608 O O . GLY A 1 211 ? 14.598 -1.129 -2.502 1.00 72.25 211 GLY A O 1
ATOM 1609 N N . GLN A 1 212 ? 13.840 -0.942 -0.399 1.00 82.25 212 GLN A N 1
ATOM 1610 C CA . GLN A 1 212 ? 12.653 -0.134 -0.716 1.00 82.25 212 GLN A CA 1
ATOM 1611 C C . GLN A 1 212 ? 12.803 1.308 -0.193 1.00 82.25 212 GLN A C 1
ATOM 1613 O O . GLN A 1 212 ? 12.002 1.736 0.646 1.00 82.25 212 GLN A O 1
ATOM 1618 N N . PRO A 1 213 ? 13.779 2.111 -0.669 1.00 84.00 213 PRO A N 1
ATOM 1619 C CA . PRO A 1 213 ? 13.995 3.478 -0.169 1.00 84.00 213 PRO A CA 1
ATOM 1620 C C . PRO A 1 213 ? 12.766 4.377 -0.368 1.00 84.00 213 PRO A C 1
ATOM 1622 O O . PRO A 1 213 ? 12.530 5.326 0.365 1.00 84.00 213 PRO A O 1
ATOM 1625 N N . GLN A 1 214 ? 11.930 4.047 -1.355 1.00 88.94 214 GLN A N 1
ATOM 1626 C CA . GLN A 1 214 ? 10.675 4.735 -1.634 1.00 88.94 214 GLN A CA 1
ATOM 1627 C C . GLN A 1 214 ? 9.468 4.059 -0.958 1.00 88.94 214 GLN A C 1
ATOM 1629 O O . GLN A 1 214 ? 8.332 4.384 -1.264 1.00 88.94 214 GLN A O 1
ATOM 1634 N N . GLY A 1 215 ? 9.680 3.110 -0.049 1.00 85.06 215 GLY A N 1
ATOM 1635 C CA . GLY A 1 215 ? 8.656 2.407 0.731 1.00 85.06 215 GLY A CA 1
ATOM 1636 C C . GLY A 1 215 ? 8.351 3.089 2.068 1.00 85.06 215 GLY A C 1
ATOM 1637 O O . GLY A 1 215 ? 8.314 2.434 3.109 1.00 85.06 215 GLY A O 1
ATOM 1638 N N . THR A 1 216 ? 8.175 4.407 2.050 1.00 83.00 216 THR A N 1
ATOM 1639 C CA . THR A 1 216 ? 8.023 5.250 3.244 1.00 83.00 216 THR A CA 1
ATOM 1640 C C . THR A 1 216 ? 6.596 5.208 3.825 1.00 83.00 216 THR A C 1
ATOM 1642 O O . THR A 1 216 ? 5.635 4.940 3.095 1.00 83.00 216 THR A O 1
ATOM 1645 N N . PRO A 1 217 ? 6.397 5.505 5.128 1.00 81.75 217 PRO A N 1
ATOM 1646 C CA . PRO A 1 217 ? 5.075 5.440 5.766 1.00 81.75 217 PRO A CA 1
ATOM 1647 C C . PRO A 1 217 ? 4.002 6.318 5.114 1.00 81.75 217 PRO A C 1
ATOM 1649 O O . PRO A 1 217 ? 2.817 6.011 5.204 1.00 81.75 217 PRO A O 1
ATOM 1652 N N . ASP A 1 218 ? 4.381 7.411 4.448 1.00 83.81 218 ASP A N 1
ATOM 1653 C CA . ASP A 1 218 ? 3.436 8.273 3.736 1.00 83.81 218 ASP A CA 1
ATOM 1654 C C . ASP A 1 218 ? 2.811 7.628 2.497 1.00 83.81 218 ASP A C 1
ATOM 1656 O O . ASP A 1 218 ? 1.780 8.102 2.021 1.00 83.81 218 ASP A O 1
ATOM 1660 N N . ARG A 1 219 ? 3.386 6.525 2.018 1.00 90.00 219 ARG A N 1
ATOM 1661 C CA . ARG A 1 219 ? 2.837 5.721 0.926 1.00 90.00 219 ARG A CA 1
ATOM 1662 C C . ARG A 1 219 ? 1.993 4.556 1.425 1.00 90.00 219 ARG A C 1
ATOM 1664 O O . ARG A 1 219 ? 1.275 3.957 0.631 1.00 90.00 219 ARG A O 1
ATOM 1671 N N . ASN A 1 220 ? 2.031 4.249 2.722 1.00 91.56 220 ASN A N 1
ATOM 1672 C CA . ASN A 1 220 ? 1.212 3.193 3.298 1.00 91.56 220 ASN A CA 1
ATOM 1673 C C . ASN A 1 220 ? -0.273 3.624 3.324 1.00 91.56 220 ASN A C 1
ATOM 1675 O O . ASN A 1 220 ? -0.635 4.552 4.061 1.00 91.56 220 ASN A O 1
ATOM 1679 N N . PRO A 1 221 ? -1.158 2.946 2.569 1.00 94.12 221 PRO A N 1
ATOM 1680 C CA . PRO A 1 221 ? -2.566 3.332 2.451 1.00 94.12 221 PRO A CA 1
ATOM 1681 C C . PRO A 1 221 ? -3.345 3.232 3.766 1.00 94.12 221 PRO A C 1
ATOM 1683 O O . PRO A 1 221 ? -4.396 3.849 3.895 1.00 94.12 221 PRO A O 1
ATOM 1686 N N . LEU A 1 222 ? -2.848 2.484 4.754 1.00 93.69 222 LEU A N 1
ATOM 1687 C CA . LEU A 1 222 ? -3.528 2.287 6.035 1.00 93.69 222 LEU A CA 1
ATOM 1688 C C . LEU A 1 222 ? -3.097 3.284 7.117 1.00 93.69 222 LEU A C 1
ATOM 1690 O O . LEU A 1 222 ? -3.736 3.371 8.162 1.00 93.69 222 LEU A O 1
ATOM 1694 N N . LEU A 1 223 ? -2.045 4.069 6.871 1.00 87.56 223 LEU A N 1
ATOM 1695 C CA . LEU A 1 223 ? -1.571 5.109 7.795 1.00 87.56 223 LEU A CA 1
ATOM 1696 C C . LEU A 1 223 ? -2.030 6.508 7.406 1.00 87.56 223 LEU A C 1
ATOM 1698 O O . LEU A 1 223 ? -2.039 7.419 8.231 1.00 87.56 223 LEU A O 1
ATOM 1702 N N . LYS A 1 224 ? -2.434 6.677 6.148 1.00 87.69 224 LYS A N 1
ATOM 1703 C CA . LYS A 1 224 ? -2.937 7.932 5.587 1.00 87.69 224 LYS A CA 1
ATOM 1704 C C . LYS A 1 224 ? -4.452 7.906 5.417 1.00 87.69 224 LYS A C 1
ATOM 1706 O O . LYS A 1 224 ? -4.983 8.434 4.438 1.00 87.69 224 LYS A O 1
ATOM 1711 N N . ILE A 1 225 ? -5.167 7.261 6.337 1.00 91.69 225 ILE A N 1
ATOM 1712 C CA . ILE A 1 225 ? -6.630 7.324 6.351 1.00 91.69 225 ILE A CA 1
ATOM 1713 C C . ILE A 1 225 ? -7.039 8.773 6.591 1.00 91.69 225 ILE A C 1
ATOM 1715 O O . ILE A 1 225 ? -6.566 9.402 7.534 1.00 91.69 225 ILE A O 1
ATOM 1719 N N . THR A 1 226 ? -7.905 9.286 5.724 1.00 92.00 226 THR A N 1
ATOM 1720 C CA . THR A 1 226 ? -8.457 10.648 5.766 1.00 92.00 226 THR A CA 1
ATOM 1721 C C . THR A 1 226 ? -9.894 10.661 6.277 1.00 92.00 226 THR A C 1
ATOM 1723 O O . THR A 1 226 ? -10.314 11.638 6.891 1.00 92.00 226 THR A O 1
ATOM 1726 N N . HIS A 1 227 ? -10.651 9.588 6.016 1.00 91.44 227 HIS A N 1
ATOM 1727 C CA . HIS A 1 227 ? -12.035 9.457 6.456 1.00 91.44 227 HIS A CA 1
ATOM 1728 C C . HIS A 1 227 ? -12.381 8.009 6.794 1.00 91.44 227 HIS A C 1
ATOM 1730 O O . HIS A 1 227 ? -11.951 7.087 6.097 1.00 91.44 227 HIS A O 1
ATOM 1736 N N . ILE A 1 228 ? -13.228 7.821 7.803 1.00 89.69 228 ILE A N 1
ATOM 1737 C CA . ILE A 1 228 ? -13.874 6.545 8.124 1.00 89.69 228 ILE A CA 1
ATOM 1738 C C . ILE A 1 228 ? -15.369 6.800 8.260 1.00 89.69 228 ILE A C 1
ATOM 1740 O O . ILE A 1 228 ? -15.785 7.629 9.066 1.00 89.69 228 ILE A O 1
ATOM 1744 N N . ALA A 1 229 ? -16.179 6.106 7.457 1.00 85.62 229 ALA A N 1
ATOM 1745 C CA . ALA A 1 229 ? -17.637 6.230 7.475 1.00 85.62 229 ALA A CA 1
ATOM 1746 C C . ALA A 1 229 ? -18.128 7.694 7.388 1.00 85.62 229 ALA A C 1
ATOM 1748 O O . ALA A 1 229 ? -19.070 8.079 8.070 1.00 85.62 229 ALA A O 1
ATOM 1749 N N . GLY A 1 230 ? -17.457 8.518 6.573 1.00 82.75 230 GLY A N 1
ATOM 1750 C CA . GLY A 1 230 ? -17.773 9.942 6.397 1.00 82.75 230 GLY A CA 1
ATOM 1751 C C . GLY A 1 230 ? -17.175 10.884 7.452 1.00 82.75 230 GLY A C 1
ATOM 1752 O O . GLY A 1 230 ? -17.159 12.092 7.235 1.00 82.75 230 GLY A O 1
ATOM 1753 N N . HIS A 1 231 ? -16.619 10.365 8.550 1.00 84.44 231 HIS A N 1
ATOM 1754 C CA . HIS A 1 231 ? -15.955 11.173 9.573 1.00 84.44 231 HIS A CA 1
ATOM 1755 C C . HIS A 1 231 ? -14.488 11.418 9.216 1.00 84.44 231 HIS A C 1
ATOM 1757 O O . HIS A 1 231 ? -13.761 10.474 8.910 1.00 84.44 231 HIS A O 1
ATOM 1763 N N . SER A 1 232 ? -14.053 12.679 9.276 1.00 86.75 232 SER A N 1
ATOM 1764 C CA . SER A 1 232 ? -12.656 13.071 9.049 1.00 86.75 232 SER A CA 1
ATOM 1765 C C . SER A 1 232 ? -11.735 12.574 10.168 1.00 86.75 232 SER A C 1
ATOM 1767 O O . SER A 1 232 ? -12.102 12.588 11.342 1.00 86.75 232 SER A O 1
ATOM 1769 N N . THR A 1 233 ? -10.517 12.182 9.800 1.00 84.75 233 THR A N 1
ATOM 1770 C CA . THR A 1 233 ? -9.442 11.756 10.714 1.00 84.75 233 THR A CA 1
ATOM 1771 C C . THR A 1 233 ? -8.404 12.855 10.992 1.00 84.75 233 THR A C 1
ATOM 1773 O O . THR A 1 233 ? -7.419 12.604 11.682 1.00 84.75 233 THR A O 1
ATOM 1776 N N . ALA A 1 234 ? -8.589 14.061 10.440 1.00 73.44 234 ALA A N 1
ATOM 1777 C CA . ALA A 1 234 ? -7.544 15.086 10.348 1.00 73.44 234 ALA A CA 1
ATOM 1778 C C . ALA A 1 234 ? -7.138 15.750 11.680 1.00 73.44 234 ALA A C 1
ATOM 1780 O O . ALA A 1 234 ? -6.056 16.326 11.756 1.00 73.44 234 ALA A O 1
ATOM 1781 N N . ASP A 1 235 ? -7.970 15.693 12.721 1.00 62.41 235 ASP A N 1
ATOM 1782 C CA . ASP A 1 235 ? -7.672 16.336 14.005 1.00 62.41 235 ASP A CA 1
ATOM 1783 C C . ASP A 1 235 ? -7.200 15.308 15.038 1.00 62.41 235 ASP A C 1
ATOM 1785 O O . ASP A 1 235 ? -7.980 14.829 15.843 1.00 62.41 235 ASP A O 1
ATOM 1789 N N . THR A 1 236 ? -5.929 14.923 15.062 1.00 54.12 236 THR A N 1
ATOM 1790 C CA . THR A 1 236 ? -5.427 13.889 15.996 1.00 54.12 236 THR A CA 1
ATOM 1791 C C . THR A 1 236 ? -5.516 14.272 17.485 1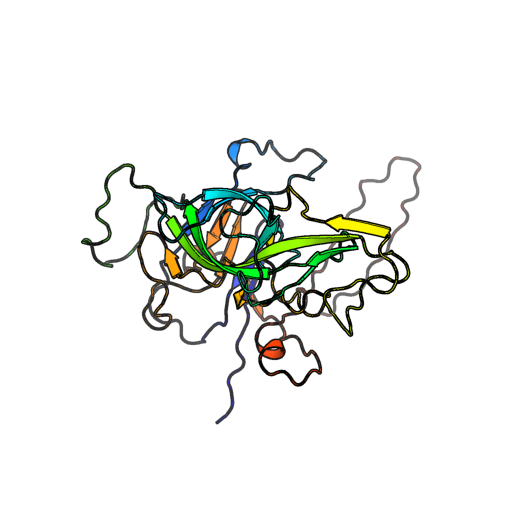.00 54.12 236 THR A C 1
ATOM 1793 O O . THR A 1 236 ? -5.467 13.387 18.346 1.00 54.12 236 THR A O 1
ATOM 1796 N N . HIS A 1 237 ? -5.686 15.563 17.802 1.00 46.72 237 HIS A N 1
ATOM 1797 C CA . HIS A 1 237 ? -5.757 16.072 19.175 1.00 46.72 237 HIS A CA 1
ATOM 1798 C C . HIS A 1 237 ? -7.188 16.120 19.738 1.00 46.72 237 HIS A C 1
ATOM 1800 O O . HIS A 1 237 ? -7.348 16.034 20.955 1.00 46.72 237 HIS A O 1
ATOM 1806 N N . THR A 1 238 ? -8.224 16.180 18.890 1.00 52.88 238 THR A N 1
ATOM 1807 C CA . THR A 1 238 ? -9.639 16.069 19.312 1.00 52.88 238 THR A CA 1
ATOM 1808 C C . THR A 1 238 ? -10.388 14.878 18.707 1.00 52.88 238 THR A C 1
ATOM 1810 O O . THR A 1 238 ? -11.500 14.561 19.137 1.00 52.88 238 THR A O 1
ATOM 1813 N N . SER A 1 239 ? -9.802 14.189 17.726 1.00 61.69 239 SER A N 1
ATOM 1814 C CA . SER A 1 239 ? -10.468 13.092 17.029 1.00 61.69 239 SER A CA 1
ATOM 1815 C C . SER A 1 239 ? -10.506 11.830 17.871 1.00 61.69 239 SER A C 1
ATOM 1817 O O . SER A 1 239 ? -9.539 11.401 18.504 1.00 61.69 239 SER A O 1
ATOM 1819 N N . ALA A 1 240 ? -11.641 11.154 17.757 1.00 76.88 240 ALA A N 1
ATOM 1820 C CA . ALA A 1 240 ? -11.817 9.774 18.168 1.00 76.88 240 ALA A CA 1
ATOM 1821 C C . ALA A 1 240 ? -10.938 8.783 17.371 1.00 76.88 240 ALA A C 1
ATOM 1823 O O . ALA A 1 240 ? -11.043 7.581 17.598 1.00 76.88 240 ALA A O 1
ATOM 1824 N N . TYR A 1 241 ? -10.111 9.251 16.429 1.00 83.62 241 TYR A N 1
ATOM 1825 C CA . TYR A 1 241 ? -9.266 8.425 15.577 1.00 83.62 241 TYR A CA 1
ATOM 1826 C C . TYR A 1 241 ? -7.853 8.322 16.135 1.00 83.62 241 TYR A C 1
ATOM 1828 O O . TYR A 1 241 ? -7.240 9.319 16.516 1.00 83.62 241 TYR A O 1
ATOM 1836 N N . TRP A 1 242 ? -7.313 7.111 16.116 1.00 82.81 242 TRP A N 1
ATOM 1837 C CA . TRP A 1 242 ? -5.915 6.864 16.418 1.00 82.81 242 TRP A CA 1
ATOM 1838 C C . TRP A 1 242 ? -5.275 6.069 15.265 1.00 82.81 242 TRP A C 1
ATOM 1840 O O . TRP A 1 242 ? -5.767 4.979 14.948 1.00 82.81 242 TRP A O 1
ATOM 1850 N N . PRO A 1 243 ? -4.229 6.607 14.594 1.00 82.31 243 PRO A N 1
ATOM 1851 C CA . PRO A 1 243 ? -3.638 5.965 13.428 1.00 82.31 243 PRO A CA 1
ATOM 1852 C C . PRO A 1 243 ? -3.029 4.608 13.750 1.00 82.31 243 PRO A C 1
ATOM 1854 O O . PRO A 1 243 ? -2.151 4.477 14.603 1.00 82.31 243 PRO A O 1
ATOM 1857 N N . GLY A 1 244 ? -3.455 3.614 12.990 1.00 84.00 244 GLY A N 1
ATOM 1858 C CA . GLY A 1 244 ? -2.975 2.255 13.095 1.00 84.00 244 GLY A CA 1
ATOM 1859 C C . GLY A 1 244 ? -4.019 1.284 12.590 1.00 84.00 244 GLY A C 1
ATOM 1860 O O . GLY A 1 244 ? -5.153 1.664 12.283 1.00 84.00 244 GLY A O 1
ATOM 1861 N N . TYR A 1 245 ? -3.623 0.032 12.474 1.00 90.19 245 TYR A N 1
ATOM 1862 C CA . TYR A 1 245 ? -4.488 -1.019 11.992 1.00 90.19 245 TYR A CA 1
ATOM 1863 C C . TYR A 1 245 ? -4.044 -2.372 12.533 1.00 90.19 245 TYR A C 1
ATOM 1865 O O . TYR A 1 245 ? -2.906 -2.523 12.967 1.00 90.19 245 TYR A O 1
ATOM 1873 N N . PHE A 1 246 ? -4.929 -3.360 12.482 1.00 87.50 246 PHE A N 1
ATOM 1874 C CA . PHE A 1 246 ? -4.581 -4.756 12.697 1.00 87.50 246 PHE A CA 1
ATOM 1875 C C . PHE A 1 246 ? -5.285 -5.662 11.698 1.00 87.50 246 PHE A C 1
ATOM 1877 O O . PHE A 1 246 ? -6.367 -5.352 11.197 1.00 87.50 246 PHE A O 1
ATOM 1884 N N . ILE A 1 247 ? -4.632 -6.766 11.371 1.00 87.19 247 ILE A N 1
ATOM 1885 C CA . ILE A 1 247 ? -5.113 -7.753 10.412 1.00 87.19 247 ILE A CA 1
ATOM 1886 C C . ILE A 1 247 ? -5.791 -8.877 11.189 1.00 87.19 247 ILE A C 1
ATOM 1888 O O . ILE A 1 247 ? -5.202 -9.409 12.118 1.00 87.19 247 ILE A O 1
ATOM 1892 N N . GLU A 1 248 ? -7.005 -9.245 10.798 1.00 83.06 248 GLU A N 1
ATOM 1893 C CA . GLU A 1 248 ? -7.750 -10.394 11.317 1.00 83.06 248 GLU A CA 1
ATOM 1894 C C . GLU A 1 248 ? -8.152 -11.299 10.147 1.00 83.06 248 GLU A C 1
ATOM 1896 O O . GLU A 1 248 ? -8.175 -10.879 8.992 1.00 83.06 248 GLU A O 1
ATOM 1901 N N . ARG A 1 249 ? -8.636 -12.515 10.426 1.00 82.38 249 ARG A N 1
ATOM 1902 C CA . ARG A 1 249 ? -9.187 -13.413 9.386 1.00 82.38 249 ARG A CA 1
ATOM 1903 C C . ARG A 1 249 ? -10.228 -12.743 8.473 1.00 82.38 249 ARG A C 1
ATOM 1905 O O . ARG A 1 249 ? -10.370 -13.126 7.318 1.00 82.38 249 ARG A O 1
ATOM 1912 N N . LYS A 1 250 ? -11.003 -11.789 8.995 1.00 82.19 250 LYS A N 1
ATOM 1913 C CA . LYS A 1 250 ? -12.120 -11.167 8.262 1.00 82.19 250 LYS A CA 1
ATOM 1914 C C . LYS A 1 250 ? -11.703 -9.983 7.396 1.00 82.19 250 LYS A C 1
ATOM 1916 O O . LYS A 1 250 ? -12.524 -9.507 6.613 1.00 82.19 250 LYS A O 1
ATOM 1921 N N . GLY A 1 251 ? -10.489 -9.472 7.571 1.00 89.06 251 GLY A N 1
ATOM 1922 C CA . GLY A 1 251 ? -10.070 -8.226 6.953 1.00 89.06 251 GLY A CA 1
ATOM 1923 C C . GLY A 1 251 ? -9.083 -7.439 7.799 1.00 89.06 251 GLY A C 1
ATOM 1924 O O . GLY A 1 251 ? -8.527 -7.933 8.776 1.00 89.06 251 GLY A O 1
ATOM 1925 N N . ILE A 1 252 ? -8.910 -6.179 7.427 1.00 93.25 252 ILE A N 1
ATOM 1926 C CA . ILE A 1 252 ? -8.004 -5.241 8.076 1.00 93.25 252 ILE A CA 1
ATOM 1927 C C . ILE A 1 252 ? -8.831 -4.190 8.806 1.00 93.25 252 ILE A C 1
ATOM 1929 O O . ILE A 1 252 ? -9.604 -3.460 8.185 1.00 93.25 252 ILE A O 1
ATOM 1933 N N . THR A 1 253 ? -8.672 -4.108 10.120 1.00 92.25 253 THR A N 1
ATOM 1934 C CA . THR A 1 253 ? -9.325 -3.097 10.950 1.00 92.25 253 THR A CA 1
ATOM 1935 C C . THR A 1 253 ? -8.397 -1.895 11.085 1.00 92.25 253 THR A C 1
ATOM 1937 O O . THR A 1 253 ? -7.295 -2.041 11.599 1.00 92.25 253 THR A O 1
ATOM 1940 N N . VAL A 1 254 ? -8.825 -0.715 10.632 1.00 92.00 254 VAL A N 1
ATOM 1941 C CA . VAL A 1 254 ? -8.100 0.562 10.762 1.00 92.00 254 VAL A CA 1
ATOM 1942 C C . VAL A 1 254 ? -8.713 1.420 11.866 1.00 92.00 254 VAL A C 1
ATOM 1944 O O . VAL A 1 254 ? -9.910 1.327 12.139 1.00 92.00 254 VAL A O 1
ATOM 1947 N N . GLY A 1 255 ? -7.915 2.292 12.474 1.00 88.12 255 GLY A N 1
ATOM 1948 C CA . GLY A 1 255 ? -8.336 3.102 13.613 1.00 88.12 255 GLY A CA 1
ATOM 1949 C C . GLY A 1 255 ? -8.328 2.278 14.893 1.00 88.12 255 GLY A C 1
ATOM 1950 O O . GLY A 1 255 ? -9.195 1.429 15.125 1.00 88.12 255 GLY A O 1
ATOM 1951 N N . LEU A 1 256 ? -7.320 2.517 15.723 1.00 86.00 256 LEU A N 1
ATOM 1952 C CA . LEU A 1 256 ? -7.187 1.841 17.004 1.00 86.00 256 LEU A CA 1
ATOM 1953 C C . LEU A 1 256 ? -8.096 2.515 18.037 1.00 86.00 256 LEU A C 1
ATOM 1955 O O . LEU A 1 256 ? -8.218 3.737 18.093 1.00 86.00 256 LEU A O 1
ATOM 1959 N N . THR A 1 257 ? -8.768 1.707 18.844 1.00 83.75 257 THR A N 1
ATOM 1960 C CA . THR A 1 257 ? -9.699 2.145 19.888 1.00 83.75 257 THR A CA 1
ATOM 1961 C C . THR A 1 257 ? -9.377 1.419 21.180 1.00 83.75 257 THR A C 1
ATOM 1963 O O . THR A 1 257 ? -8.839 0.311 21.154 1.00 83.75 257 THR A O 1
ATOM 1966 N N . ASP A 1 258 ? -9.777 1.979 22.318 1.00 81.56 258 ASP A N 1
ATOM 1967 C CA . ASP A 1 258 ? -9.600 1.306 23.612 1.00 81.56 258 ASP A CA 1
ATOM 1968 C C . ASP A 1 258 ? -10.308 -0.062 23.624 1.00 81.56 258 ASP A C 1
ATOM 1970 O O . ASP A 1 258 ? -9.853 -1.016 24.244 1.00 81.56 258 ASP A O 1
ATOM 1974 N N . THR A 1 259 ? -11.415 -0.183 22.881 1.00 83.31 259 THR A N 1
ATOM 1975 C CA . THR A 1 259 ? -12.194 -1.425 22.791 1.00 83.31 259 THR A CA 1
ATOM 1976 C C . THR A 1 259 ? -11.501 -2.475 21.929 1.00 83.31 259 THR A C 1
ATOM 1978 O O . THR A 1 259 ? -11.362 -3.617 22.361 1.00 83.31 259 THR A O 1
ATOM 1981 N N . ASN A 1 260 ? -11.065 -2.118 20.715 1.00 82.81 260 ASN A N 1
ATOM 1982 C CA . ASN A 1 260 ? -10.441 -3.085 19.805 1.00 82.81 260 ASN A CA 1
ATOM 1983 C C . ASN A 1 260 ? -8.990 -3.423 20.181 1.00 82.81 260 ASN A C 1
ATOM 1985 O O . ASN A 1 260 ? -8.461 -4.412 19.684 1.00 82.81 260 ASN A O 1
ATOM 1989 N N . THR A 1 261 ? -8.395 -2.665 21.105 1.00 81.56 261 THR A N 1
ATOM 1990 C CA . THR A 1 261 ? -7.077 -2.950 21.678 1.00 81.56 261 THR A CA 1
ATOM 1991 C C . THR A 1 261 ? -7.114 -3.474 23.121 1.00 81.56 261 THR A C 1
ATOM 1993 O O . THR A 1 261 ? -6.068 -3.737 23.704 1.00 81.56 261 THR A O 1
ATOM 1996 N N . ALA A 1 262 ? -8.291 -3.714 23.712 1.00 81.81 262 ALA A N 1
ATOM 1997 C CA . ALA A 1 262 ? -8.408 -4.096 25.128 1.00 81.81 262 ALA A CA 1
ATOM 1998 C C . ALA A 1 262 ? -7.666 -5.398 25.504 1.00 81.81 262 ALA A C 1
ATOM 2000 O O . ALA A 1 262 ? -7.225 -5.557 26.640 1.00 81.81 262 ALA A O 1
ATOM 2001 N N . SER A 1 263 ? -7.539 -6.343 24.567 1.00 76.94 263 SER A N 1
ATOM 2002 C CA . SER A 1 263 ? -6.848 -7.628 24.763 1.00 76.94 263 SER A CA 1
ATOM 2003 C C . SER A 1 263 ? -5.417 -7.644 24.222 1.00 76.94 263 SER A C 1
ATOM 2005 O O . SER A 1 263 ? -4.816 -8.711 24.091 1.00 76.94 263 SER A O 1
ATOM 2007 N N . MET A 1 264 ? -4.895 -6.485 23.833 1.00 77.94 264 MET A N 1
ATOM 2008 C CA . MET A 1 264 ? -3.624 -6.356 23.141 1.00 77.94 264 MET A CA 1
ATOM 2009 C C . MET A 1 264 ? -2.497 -6.042 24.125 1.00 77.94 264 MET A C 1
ATOM 2011 O O . MET A 1 264 ? -2.652 -5.233 25.037 1.00 77.94 264 MET A O 1
ATOM 2015 N N . VAL A 1 265 ? -1.347 -6.693 23.932 1.00 71.50 265 VAL A N 1
ATOM 2016 C CA . VAL A 1 265 ? -0.112 -6.360 24.649 1.00 71.50 265 VAL A CA 1
ATOM 2017 C C . VAL A 1 265 ? 0.771 -5.541 23.726 1.00 71.50 265 VAL A C 1
ATOM 2019 O O . VAL A 1 265 ? 1.039 -5.931 22.591 1.00 71.50 265 VAL A O 1
ATOM 2022 N N . PHE A 1 266 ? 1.230 -4.412 24.243 1.00 71.25 266 PHE A N 1
ATOM 2023 C CA . PHE A 1 266 ? 2.010 -3.436 23.511 1.00 71.25 266 PHE A CA 1
ATOM 2024 C C . PHE A 1 266 ? 3.494 -3.565 23.849 1.00 71.25 266 PHE A C 1
ATOM 2026 O O . PHE A 1 266 ? 3.877 -3.506 25.018 1.00 71.25 266 PHE A O 1
ATOM 2033 N N . GLY A 1 267 ? 4.326 -3.740 22.823 1.00 68.75 267 GLY A N 1
ATOM 2034 C CA . GLY A 1 267 ? 5.783 -3.724 22.951 1.00 68.75 267 GLY A CA 1
ATOM 2035 C C . GLY A 1 267 ? 6.371 -2.446 22.350 1.00 68.75 267 GLY A C 1
ATOM 2036 O O . GLY A 1 267 ? 5.941 -2.057 21.260 1.00 68.75 267 GLY A O 1
ATOM 2037 N N . PRO A 1 268 ? 7.346 -1.793 23.009 1.00 63.94 268 PRO A N 1
ATOM 2038 C CA . PRO A 1 268 ? 8.058 -0.687 22.392 1.00 63.94 268 PRO A CA 1
ATOM 2039 C C . PRO A 1 268 ? 8.917 -1.219 21.246 1.00 63.94 268 PRO A C 1
ATOM 2041 O O . PRO A 1 268 ? 9.664 -2.187 21.407 1.00 63.94 268 PRO A O 1
ATOM 2044 N N . LEU A 1 269 ? 8.836 -0.565 20.095 1.00 63.25 269 LEU A N 1
ATOM 2045 C CA . LEU A 1 269 ? 9.801 -0.780 19.029 1.00 63.25 269 LEU A CA 1
ATOM 2046 C C . LEU A 1 269 ? 11.064 0.047 19.313 1.00 63.25 269 LEU A C 1
ATOM 2048 O O . LEU A 1 269 ? 10.999 1.132 19.893 1.00 63.25 269 LEU A O 1
ATOM 2052 N N . VAL A 1 270 ? 12.232 -0.471 18.932 1.00 62.34 270 VAL A N 1
ATOM 2053 C CA . VAL A 1 270 ? 13.491 0.290 18.971 1.00 62.34 270 VAL A CA 1
ATOM 2054 C C . VAL A 1 270 ? 13.608 1.031 17.655 1.00 62.34 270 VAL A C 1
ATOM 2056 O O . VAL A 1 270 ? 13.559 0.393 16.616 1.00 62.34 270 VAL A O 1
ATOM 2059 N N . ARG A 1 271 ? 13.747 2.356 17.658 1.00 59.25 271 ARG A N 1
ATOM 2060 C CA . ARG A 1 271 ? 13.870 3.112 16.404 1.00 59.25 271 ARG A CA 1
ATOM 2061 C C . ARG A 1 271 ? 15.076 2.603 15.608 1.00 59.25 271 ARG A C 1
ATOM 2063 O O . ARG A 1 271 ? 16.154 2.432 16.179 1.00 59.25 271 ARG A O 1
ATOM 2070 N N . GLY A 1 272 ? 14.888 2.357 14.313 1.00 54.44 272 GLY A N 1
ATOM 2071 C CA . GLY A 1 272 ? 15.968 1.970 13.414 1.00 54.44 272 GLY A CA 1
ATOM 2072 C C . GLY A 1 272 ? 17.046 3.052 13.404 1.00 54.44 272 GLY A C 1
ATOM 2073 O O . GLY A 1 272 ? 16.760 4.213 13.124 1.00 54.44 272 GLY A O 1
ATOM 2074 N N . SER A 1 273 ? 18.281 2.692 13.759 1.00 45.91 273 SER A N 1
ATOM 2075 C CA . SER A 1 273 ? 19.440 3.576 13.631 1.00 45.91 273 SER A CA 1
ATOM 2076 C C . SER A 1 273 ? 20.132 3.287 12.302 1.00 45.91 273 SER A C 1
ATOM 2078 O O . SER A 1 273 ? 21.186 2.649 12.267 1.00 45.91 273 SER A O 1
ATOM 2080 N N . THR A 1 274 ? 19.540 3.698 11.188 1.00 46.56 274 THR A N 1
ATOM 2081 C CA . THR A 1 274 ? 20.321 3.809 9.957 1.00 46.56 274 THR A CA 1
ATOM 2082 C C . THR A 1 274 ? 21.269 4.987 10.167 1.00 46.56 274 THR A C 1
ATOM 2084 O O . THR A 1 274 ? 20.858 6.080 10.531 1.00 46.56 274 THR A O 1
ATOM 2087 N N . GLY A 1 275 ? 22.581 4.775 10.068 1.00 41.81 275 GLY A N 1
ATOM 2088 C CA . GLY A 1 275 ? 23.594 5.820 10.287 1.00 41.81 275 GLY A CA 1
ATOM 2089 C C . GLY A 1 275 ? 23.594 6.932 9.225 1.00 41.81 275 GLY A C 1
ATOM 2090 O O . GLY A 1 275 ? 24.623 7.575 9.030 1.00 41.81 275 GLY A O 1
ATOM 2091 N N . THR A 1 276 ? 22.488 7.128 8.507 1.00 44.41 276 THR A N 1
ATOM 2092 C CA . THR A 1 276 ? 22.318 8.109 7.440 1.00 44.41 276 THR A CA 1
ATOM 2093 C C . THR A 1 276 ? 21.703 9.390 8.004 1.00 44.41 276 THR A C 1
ATOM 2095 O O . THR A 1 276 ? 20.851 9.392 8.888 1.00 44.41 276 THR A O 1
ATOM 2098 N N . THR A 1 277 ? 22.197 10.530 7.531 1.00 39.66 277 THR A N 1
ATOM 2099 C CA . THR A 1 277 ? 21.880 11.866 8.059 1.00 39.66 277 THR A CA 1
ATOM 2100 C C . THR A 1 277 ? 20.551 12.447 7.564 1.00 39.66 277 THR A C 1
ATOM 2102 O O . THR A 1 277 ? 20.262 13.611 7.847 1.00 39.66 277 THR A O 1
ATOM 2105 N N . GLU A 1 278 ? 19.731 11.687 6.832 1.00 47.59 278 GLU A N 1
ATOM 2106 C CA . GLU A 1 278 ? 18.433 12.176 6.364 1.00 47.59 278 GLU A CA 1
ATOM 2107 C C . GLU A 1 278 ? 17.366 12.023 7.455 1.00 47.59 278 GLU A C 1
ATOM 2109 O O . GLU A 1 278 ? 16.882 10.949 7.798 1.00 47.59 278 GLU A O 1
ATOM 2114 N N . TYR A 1 279 ? 17.011 13.171 8.030 1.00 39.31 279 TYR A N 1
ATOM 2115 C CA . TYR A 1 279 ? 16.116 13.351 9.174 1.00 39.31 279 TYR A CA 1
ATOM 2116 C C . TYR A 1 279 ? 14.730 12.684 9.037 1.00 39.31 279 TYR A C 1
ATOM 2118 O O . TYR A 1 279 ? 14.075 12.455 10.051 1.00 39.31 279 TYR A O 1
ATOM 2126 N N . TRP A 1 280 ? 14.274 12.353 7.823 1.00 41.34 280 TRP A N 1
ATOM 2127 C CA . TRP A 1 280 ? 12.973 11.710 7.592 1.00 41.34 280 TRP A CA 1
ATOM 2128 C C . TRP A 1 280 ? 13.025 10.175 7.592 1.00 41.34 280 TRP A C 1
ATOM 2130 O O . TRP A 1 280 ? 12.067 9.564 8.077 1.00 41.34 280 TRP A O 1
ATOM 2140 N N . ASP A 1 281 ? 14.141 9.571 7.171 1.00 46.72 281 ASP A N 1
ATOM 2141 C CA . ASP A 1 281 ? 14.370 8.115 7.216 1.00 46.72 281 ASP A CA 1
ATOM 2142 C C . ASP A 1 281 ? 14.481 7.622 8.668 1.00 46.72 281 ASP A C 1
ATOM 2144 O O . ASP A 1 281 ? 13.925 6.599 9.059 1.00 46.72 281 ASP A O 1
ATOM 2148 N N . LEU A 1 282 ? 15.072 8.446 9.535 1.00 49.09 282 LEU A N 1
ATOM 2149 C CA . LEU A 1 282 ? 15.272 8.136 10.951 1.00 49.09 282 LEU A CA 1
ATOM 2150 C C . LEU A 1 282 ? 13.983 8.104 11.789 1.00 49.09 282 LEU A C 1
ATOM 2152 O O . LEU A 1 282 ? 13.983 7.549 12.887 1.00 49.09 282 LEU A O 1
ATOM 2156 N N . LEU A 1 283 ? 12.889 8.748 11.358 1.00 49.66 283 LEU A N 1
ATOM 2157 C CA . LEU A 1 283 ? 11.737 8.967 12.246 1.00 49.66 283 LEU A CA 1
ATOM 2158 C C . LEU A 1 283 ? 10.760 7.784 12.311 1.00 49.66 283 LEU A C 1
ATOM 2160 O O . LEU A 1 283 ? 10.058 7.666 13.321 1.00 49.66 283 LEU A O 1
ATOM 2164 N N . HIS A 1 284 ? 10.732 6.917 11.293 1.00 53.53 284 HIS A N 1
ATOM 2165 C CA . HIS A 1 284 ? 9.668 5.917 11.125 1.00 53.53 284 HIS A CA 1
ATOM 2166 C C . HIS A 1 284 ? 10.137 4.518 10.700 1.00 53.53 284 HIS A C 1
ATOM 2168 O O . HIS A 1 284 ? 9.301 3.656 10.409 1.00 53.53 284 HIS A O 1
ATOM 2174 N N . GLU A 1 285 ? 11.446 4.278 10.661 1.00 58.59 285 GLU A N 1
ATOM 2175 C CA . GLU A 1 285 ? 11.987 2.934 10.507 1.00 58.59 285 GLU A CA 1
ATOM 2176 C C . GLU A 1 285 ? 12.039 2.207 11.847 1.00 58.59 285 GLU A C 1
ATOM 2178 O O . GLU A 1 285 ? 12.491 2.745 12.862 1.00 58.59 285 GLU A O 1
ATOM 2183 N N . TRP A 1 286 ? 11.589 0.957 11.835 1.00 62.69 286 TRP A N 1
ATOM 2184 C CA . TRP A 1 286 ? 11.646 0.058 12.976 1.00 62.69 286 TRP A CA 1
ATOM 2185 C C . TRP A 1 286 ? 12.215 -1.280 12.494 1.00 62.69 286 TRP A C 1
ATOM 2187 O O . TRP A 1 286 ? 11.795 -1.757 11.437 1.00 62.69 286 TRP A O 1
ATOM 2197 N N . PRO A 1 287 ? 13.162 -1.884 13.231 1.00 60.56 287 PRO A N 1
ATOM 2198 C CA . PRO A 1 287 ? 13.614 -3.233 12.967 1.00 60.56 287 PRO A CA 1
ATOM 2199 C C . PRO A 1 287 ? 12.466 -4.215 13.207 1.00 60.56 287 PRO A C 1
ATOM 2201 O O . PRO A 1 287 ? 11.519 -3.935 13.951 1.00 60.56 287 PRO A O 1
ATOM 2204 N N . GLU A 1 288 ? 12.582 -5.391 12.598 1.00 67.94 288 GLU A N 1
ATOM 2205 C CA . GLU A 1 288 ? 11.676 -6.506 12.855 1.00 67.94 288 GLU A CA 1
ATOM 2206 C C . GLU A 1 288 ? 11.598 -6.815 14.355 1.00 67.94 288 GLU A C 1
ATOM 2208 O O . GLU A 1 288 ? 12.593 -6.744 15.085 1.00 67.94 288 GLU A O 1
ATOM 2213 N N . VAL A 1 289 ? 10.404 -7.180 14.827 1.00 67.25 289 VAL A N 1
ATOM 2214 C CA . VAL A 1 289 ? 10.218 -7.520 16.237 1.00 67.25 289 VAL A CA 1
ATOM 2215 C C . VAL A 1 289 ? 10.904 -8.851 16.528 1.00 67.25 289 VAL A C 1
ATOM 2217 O O . VAL A 1 289 ? 10.547 -9.862 15.916 1.00 67.25 289 VAL A O 1
ATOM 2220 N N . PRO A 1 290 ? 11.861 -8.898 17.472 1.00 67.75 290 PRO A N 1
ATOM 2221 C CA . PRO A 1 290 ? 12.511 -10.147 17.819 1.00 67.75 290 PRO A CA 1
ATOM 2222 C C . PRO A 1 290 ? 11.477 -11.115 18.396 1.00 67.75 290 PRO A C 1
ATOM 2224 O O . PRO A 1 290 ? 10.788 -10.811 19.370 1.00 67.75 290 PRO A O 1
ATOM 2227 N N . ALA A 1 291 ? 11.392 -12.306 17.811 1.00 67.62 291 ALA A N 1
ATOM 2228 C CA . ALA A 1 291 ? 10.505 -13.367 18.266 1.00 67.62 291 ALA A CA 1
ATOM 2229 C C . ALA A 1 291 ? 11.300 -14.631 18.616 1.00 67.62 291 ALA A C 1
ATOM 2231 O O . ALA A 1 291 ? 12.226 -15.026 17.906 1.00 67.62 291 ALA A O 1
ATOM 2232 N N . CYS A 1 292 ? 10.914 -15.310 19.701 1.00 72.81 292 CYS A N 1
ATOM 2233 C CA . CYS A 1 292 ? 11.431 -16.640 20.028 1.00 72.81 292 CYS A CA 1
ATOM 2234 C C . CYS A 1 292 ? 10.483 -17.697 19.430 1.00 72.81 292 CYS A C 1
ATOM 2236 O O . CYS A 1 292 ? 9.378 -17.911 19.927 1.00 72.81 292 CYS A O 1
ATOM 2238 N N . ILE A 1 293 ? 10.919 -18.380 18.368 1.00 74.69 293 ILE A N 1
ATOM 2239 C CA . ILE A 1 293 ? 10.144 -19.440 17.708 1.00 74.69 293 ILE A CA 1
ATOM 2240 C C . ILE A 1 293 ? 10.556 -20.802 18.278 1.00 74.69 293 ILE A C 1
ATOM 2242 O O . ILE A 1 293 ? 11.727 -21.183 18.230 1.00 74.69 293 ILE A O 1
ATOM 2246 N N . LYS A 1 294 ? 9.591 -21.569 18.798 1.00 78.12 294 LYS A N 1
ATOM 2247 C CA . LYS A 1 294 ? 9.806 -22.963 19.211 1.00 78.12 294 LYS A CA 1
ATOM 2248 C C . LYS A 1 294 ? 9.312 -23.908 18.123 1.00 78.12 294 LYS A C 1
ATOM 2250 O O . LYS A 1 294 ? 8.111 -24.064 17.927 1.00 78.12 294 LYS A O 1
ATOM 2255 N N . ILE A 1 295 ? 10.241 -24.607 17.483 1.00 74.44 295 ILE A N 1
ATOM 2256 C CA . ILE A 1 295 ? 9.917 -25.684 16.546 1.00 74.44 295 ILE A CA 1
ATOM 2257 C C . ILE A 1 295 ? 9.768 -26.978 17.346 1.00 74.44 295 ILE A C 1
ATOM 2259 O O . ILE A 1 295 ? 10.708 -27.419 18.010 1.00 74.44 295 ILE A O 1
ATOM 2263 N N . THR A 1 296 ? 8.587 -27.589 17.295 1.00 73.44 296 THR A N 1
ATOM 2264 C CA . THR A 1 296 ? 8.380 -28.935 17.841 1.00 73.44 296 THR A CA 1
ATOM 2265 C C . THR A 1 296 ? 8.467 -29.909 16.679 1.00 73.44 296 THR A C 1
ATOM 2267 O O . THR A 1 296 ? 7.663 -29.836 15.755 1.00 73.44 296 THR A O 1
ATOM 2270 N N . ALA A 1 297 ? 9.469 -30.789 16.689 1.00 70.19 297 ALA A N 1
ATOM 2271 C CA . ALA A 1 297 ? 9.531 -31.852 15.695 1.00 70.19 297 ALA A CA 1
ATOM 2272 C C . ALA A 1 297 ? 8.307 -32.771 15.866 1.00 70.19 297 ALA A C 1
ATOM 2274 O O . ALA A 1 297 ? 7.941 -33.062 17.012 1.00 70.19 297 ALA A O 1
ATOM 2275 N N . PRO A 1 298 ? 7.684 -33.251 14.773 1.00 64.06 298 PRO A N 1
ATOM 2276 C CA . PRO A 1 298 ? 6.698 -34.316 14.880 1.00 64.06 298 PRO A CA 1
ATOM 2277 C C . PRO A 1 298 ? 7.324 -35.524 15.590 1.00 64.06 298 PRO A C 1
ATOM 2279 O O . PRO A 1 298 ? 8.540 -35.739 15.514 1.00 64.06 298 PRO A O 1
ATOM 2282 N N . ALA A 1 299 ? 6.501 -36.290 16.316 1.00 60.81 299 ALA A N 1
ATOM 2283 C CA . ALA A 1 299 ? 6.947 -37.501 16.997 1.00 60.81 299 ALA A CA 1
ATOM 2284 C C . ALA A 1 299 ? 7.759 -38.367 16.022 1.00 60.81 299 ALA A C 1
ATOM 2286 O O . ALA A 1 299 ? 7.341 -38.580 14.883 1.00 60.81 299 ALA A O 1
ATOM 2287 N N . ALA A 1 300 ? 8.942 -38.814 16.451 1.00 56.75 300 ALA A N 1
ATOM 2288 C CA . ALA A 1 300 ? 9.819 -39.602 15.601 1.00 56.75 300 ALA A CA 1
ATOM 2289 C C . ALA A 1 300 ? 9.056 -40.825 15.077 1.00 56.75 300 ALA A C 1
ATOM 2291 O O . ALA A 1 300 ? 8.557 -41.632 15.863 1.00 56.75 300 ALA A O 1
ATOM 2292 N N . LEU A 1 301 ? 8.984 -40.968 13.752 1.00 56.19 301 LEU A N 1
ATOM 2293 C CA . LEU A 1 301 ? 8.594 -42.235 13.148 1.00 56.19 301 LEU A CA 1
ATOM 2294 C C . LEU A 1 301 ? 9.550 -43.321 13.681 1.00 56.19 301 LEU A C 1
ATOM 2296 O O . LEU A 1 301 ? 10.763 -43.068 13.744 1.00 56.19 301 LEU A O 1
ATOM 2300 N N . PRO A 1 302 ? 9.050 -44.505 14.082 1.00 56.59 302 PRO A N 1
ATOM 2301 C CA . PRO A 1 302 ? 9.900 -45.580 14.583 1.00 56.59 302 PRO A CA 1
ATOM 2302 C C . PRO A 1 302 ? 11.058 -45.852 13.612 1.00 56.59 302 PRO A C 1
ATOM 2304 O O . PRO A 1 302 ? 10.837 -46.159 12.445 1.00 56.59 302 PRO A O 1
ATOM 2307 N N . GLY A 1 303 ? 12.299 -45.707 14.086 1.00 63.78 303 GLY A N 1
ATOM 2308 C CA . GLY A 1 303 ? 13.509 -45.980 13.299 1.00 63.78 303 GLY A CA 1
ATOM 2309 C C . GLY A 1 303 ? 14.202 -44.768 12.659 1.00 63.78 303 GLY A C 1
ATOM 2310 O O . GLY A 1 303 ? 15.317 -44.925 12.162 1.00 63.78 303 GLY A O 1
ATOM 2311 N N . VAL A 1 304 ? 13.635 -43.556 12.714 1.00 54.12 304 VAL A N 1
ATOM 2312 C CA . VAL A 1 304 ? 14.291 -42.341 12.190 1.00 54.12 304 VAL A CA 1
ATOM 2313 C C . VAL A 1 304 ? 14.951 -41.566 13.333 1.00 54.12 304 VAL A C 1
ATOM 2315 O O . VAL A 1 304 ? 14.273 -41.099 14.245 1.00 54.12 304 VAL A O 1
ATOM 2318 N N . ARG A 1 305 ? 16.283 -41.399 13.302 1.00 48.28 305 ARG A N 1
ATOM 2319 C CA . ARG A 1 305 ? 16.980 -40.519 14.260 1.00 48.28 305 ARG A CA 1
ATOM 2320 C C . ARG A 1 305 ? 16.693 -39.056 13.892 1.00 48.28 305 ARG A C 1
ATOM 2322 O O . ARG A 1 305 ? 17.129 -38.633 12.819 1.00 48.28 305 ARG A O 1
ATOM 2329 N N . PRO A 1 306 ? 16.012 -38.261 14.735 1.00 50.34 306 PRO A N 1
ATOM 2330 C CA . PRO A 1 306 ? 15.789 -36.855 14.428 1.00 50.34 306 PRO A CA 1
ATOM 2331 C C . PRO A 1 306 ? 17.123 -36.097 14.420 1.00 50.34 306 PRO A C 1
ATOM 2333 O O . PRO A 1 306 ? 17.918 -36.200 15.359 1.00 50.34 306 PRO A O 1
ATOM 2336 N N . ARG A 1 307 ? 17.373 -35.305 13.369 1.00 44.81 307 ARG A N 1
ATOM 2337 C CA . ARG A 1 307 ? 18.421 -34.277 13.405 1.00 44.81 307 ARG A CA 1
ATOM 2338 C C . ARG A 1 307 ? 17.914 -33.144 14.289 1.00 44.81 307 ARG A C 1
ATOM 2340 O O . ARG A 1 307 ? 17.002 -32.416 13.918 1.00 44.81 307 ARG A O 1
ATOM 2347 N N . VAL A 1 308 ? 18.489 -33.019 15.480 1.00 44.16 308 VAL A N 1
ATOM 2348 C CA . VAL A 1 308 ? 18.164 -31.928 16.400 1.00 44.16 308 VAL A CA 1
ATOM 2349 C C . VAL A 1 308 ? 18.889 -30.669 15.927 1.00 44.16 308 VAL A C 1
ATOM 2351 O O . VAL A 1 308 ? 20.087 -30.523 16.159 1.00 44.16 308 VAL A O 1
ATOM 2354 N N . MET A 1 309 ? 18.171 -29.749 15.283 1.00 38.59 309 MET A N 1
ATOM 2355 C CA . MET A 1 309 ? 18.651 -28.378 15.116 1.00 38.59 309 MET A CA 1
ATOM 2356 C C . MET A 1 309 ? 18.468 -27.660 16.458 1.00 38.59 309 MET A C 1
ATOM 2358 O O . MET A 1 309 ? 17.347 -27.459 16.920 1.00 38.59 309 MET A O 1
ATOM 2362 N N . ARG A 1 310 ? 19.570 -27.337 17.145 1.00 34.88 310 ARG A N 1
ATOM 2363 C CA . ARG A 1 310 ? 19.525 -26.542 18.379 1.00 34.88 310 ARG A CA 1
ATOM 2364 C C . ARG A 1 310 ? 19.605 -25.066 18.016 1.00 34.88 310 ARG A C 1
ATOM 2366 O O . ARG A 1 310 ? 20.685 -24.582 17.705 1.00 34.88 310 ARG A O 1
ATOM 2373 N N . VAL A 1 311 ? 18.491 -24.352 18.134 1.00 35.97 311 VAL A N 1
ATOM 2374 C CA . VAL A 1 311 ? 18.500 -22.887 18.208 1.00 35.97 311 VAL A CA 1
ATOM 2375 C C . VAL A 1 311 ? 18.533 -22.494 19.693 1.00 35.97 311 VAL A C 1
ATOM 2377 O O . VAL A 1 311 ? 17.635 -22.836 20.460 1.00 35.97 311 VAL A O 1
ATOM 2380 N N . ARG A 1 312 ? 19.613 -21.835 20.128 1.00 34.88 312 ARG A N 1
ATOM 2381 C CA . ARG A 1 312 ? 19.723 -21.043 21.374 1.00 34.88 312 ARG A CA 1
ATOM 2382 C C . ARG A 1 312 ? 20.328 -19.697 20.945 1.00 34.88 312 ARG A C 1
ATOM 2384 O O . ARG A 1 312 ? 21.211 -19.711 20.100 1.00 34.88 312 ARG A O 1
ATOM 2391 N N . ARG A 1 313 ? 19.918 -18.531 21.451 1.00 33.94 313 ARG A N 1
ATOM 2392 C CA . ARG A 1 313 ? 19.689 -18.149 22.855 1.00 33.94 313 ARG A CA 1
ATOM 2393 C C . ARG A 1 313 ? 18.727 -16.944 22.899 1.00 33.94 313 ARG A C 1
ATOM 2395 O O . ARG A 1 313 ? 19.001 -15.958 22.228 1.00 33.94 313 ARG A O 1
ATOM 2402 N N . CYS A 1 314 ? 17.661 -17.007 23.700 1.00 41.12 314 CYS A N 1
ATOM 2403 C CA . CYS A 1 314 ? 16.924 -15.813 24.137 1.00 41.12 314 CYS A CA 1
ATOM 2404 C C . CYS A 1 314 ? 17.640 -15.294 25.406 1.00 41.12 314 CYS A C 1
ATOM 2406 O O . CYS A 1 314 ? 17.934 -16.094 26.301 1.00 41.12 314 CYS A O 1
ATOM 2408 N N . LEU A 1 315 ? 18.017 -14.011 25.446 1.00 40.78 315 LEU A N 1
ATOM 2409 C CA . LEU A 1 315 ? 18.484 -13.354 26.672 1.00 40.78 315 LEU A CA 1
ATOM 2410 C C . LEU A 1 315 ? 17.243 -12.928 27.464 1.00 40.78 315 LEU A C 1
ATOM 2412 O O . LEU A 1 315 ? 16.336 -12.327 26.897 1.00 40.78 315 LEU A O 1
ATOM 2416 N N . THR A 1 316 ? 17.202 -13.348 28.727 1.00 39.62 316 THR A N 1
ATOM 2417 C CA . THR A 1 316 ? 16.241 -12.924 29.756 1.00 39.62 316 THR A CA 1
ATOM 2418 C C . THR A 1 316 ? 16.412 -11.461 30.103 1.00 39.62 316 THR A C 1
ATOM 2420 O O . THR A 1 316 ? 17.598 -11.061 30.195 1.00 39.62 316 THR A O 1
#

Radius of gyration: 21.53 Å; Cα contacts (8 Å, |Δi|>4): 672; chains: 1; bounding box: 55×68×52 Å

Organism: NCBI:txid1536484

Foldseek 3Di:
DDDDAFWWKWWDDDDFKTKGFGTDDPDPAPFQQFKFFFFWPCLVVDDPDDDDPPDFTWTWKFWDPDNVPTDIDIFGEDQQFAFKEAQLLPDPQHDDDVPSAVAKDWFARPVQLKIFIAHWDKIKMKGWTPPPDDRPDPPDPPLPPDDPPDTWIWIFIAIYGHGQKMFRADPVQGAPLVDADRDHRDDTPDMDGSDHDHTHQHQHFQCSSVRGVVRHPRRRRQQRTQDTRRHGPPCVNPHSFGAMWMAGSGGIMGGDGCVVCVVIDIDTFDFDCPVDPPPRSRRTHTDDDDDDDDDDDPDDDPPDDDDDDDDDDDDD

Nearest PDB structures (foldseek):
  4ydg-assembly1_B  TM=5.123E-01  e=7.076E-02  Human T-cell lymphotrophic virus type 1 (strain ATK)
  6w6r-assembly1_A  TM=5.145E-01  e=2.650E-01  Human T-cell leukemia virus type I
  4ydg-assembly1_A  TM=4.625E-01  e=1.905E-01  Human T-cell lymphotrophic virus type 1 (strain ATK)
  7msg-assembly1_F  TM=1.250E-01  e=1.380E+00  Homo sapiens

Sequence (316 aa):
MLAHPQVGLFIIPFLTDLAMAGPLDDNFGPTRTLTGRIPFLEYNAMEPISEAFDAKLHVTALFGARVTTAHSIDLYVDTGSTGIIISAADYPGYYPGPGAHPVPGFHYLSSSRTLYTGYWITQTIHFRDNSPTTIPGPFDTRAASLVPGEVKYITTTVQVLAVTKKYICAPDTGYDIDAPGDSCIGTPDETYDDPRGIRVMGIGFGRTHDGQPQGTPDRNPLLKITHIAGHSTADTHTSAYWPGYFIERKGITVGLTDTNTASMVFGPLVRGSTGTTEYWDLLHEWPEVPACIKITAPAALPGVRPRVMRVRRCLT
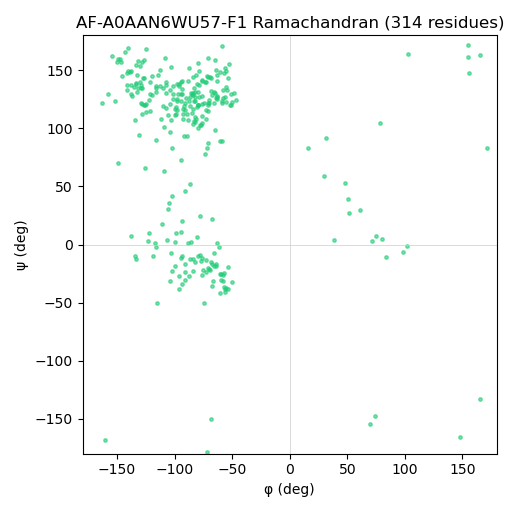
Secondary structure (DSSP, 8-state):
-PPPPPEEEEEESSSS-EEEEEEEPS---SPP-B-EEEE-GGGGT--S--S------EEEEEESSSGGGPEEEEEEEETTSEEEEEEGGG-TT---STTSS--EEEEEEGGGTEEEEEEEEEEEEEEEE---S---S-S-TTT----TTPPEEEEEEEEEEEEEEEEE--TTT---SSS--SS-SSS-SEEEES----EEEEE-SS-TTTT-TT--GGG-TTT-EEEETTEE---TTT-SB-SEEEEETTEEEES--TTTTTTPEEEEPPPP------TTGGGT--PPPP------PPPPPTT-------------